Protein AF-A0A397SLZ4-F1 (afdb_monomer_lite)

Secondary structure (DSSP, 8-state):
-PPPP--TTS--EEEEEETTEEE---SHHHHHHHHHHHHHTT----EEEEE----BGGG--HHHHHHHTT----SS--GGGSPP-PPP-----SHHHHHHHHHHHHHHHHHHHHS-GGG--HHHHHHHHHHHHHHHHHHTTTTEEEEEEEEEEETTEEEEEEEEEEETTT--EEEEEEE-SS-HHHHHHHHHHHHHHHHH-----TT----S----EEEEEEE-SSSEEEEEEE---

Sequence (237 aa):
MYQPPALENDGVVLNFMNDGGRYSPRNNVSFREMLQSLVTKTNLKFTVFIETPSKPFSEWTFPKVCELYELSDDPNPDIDVYPVFSCGSASLNDEKSKAVVKHLMAELELRKKTTPLVLAYEATKSIYSYCYLASGVSLYENNFKIIPEKLVKGHNGQGNLDLAIECRSTGRIAGLVEVKKEDFKQGVAQATVQMESSLTCRKRKANEIDDECDMDKVWGIVTDAEKWYFMECTFDE

Structure (mmCIF, N/CA/C/O backbone):
data_AF-A0A397SLZ4-F1
#
_entry.id   AF-A0A397SLZ4-F1
#
loop_
_atom_site.group_PDB
_atom_site.id
_atom_site.type_symbol
_atom_site.label_atom_id
_atom_site.label_alt_id
_atom_site.label_comp_id
_atom_site.label_asym_id
_atom_site.label_entity_id
_atom_site.label_seq_id
_atom_site.pdbx_PDB_ins_code
_atom_site.Cartn_x
_atom_site.Cartn_y
_atom_site.Cartn_z
_atom_site.occupancy
_atom_site.B_iso_or_equiv
_atom_site.auth_seq_id
_atom_site.auth_comp_id
_atom_site.auth_asym_id
_atom_site.auth_atom_id
_atom_site.pdbx_PDB_model_num
ATOM 1 N N . MET A 1 1 ? -7.541 8.879 -24.442 1.00 47.91 1 MET A N 1
ATOM 2 C CA . MET A 1 1 ? -6.89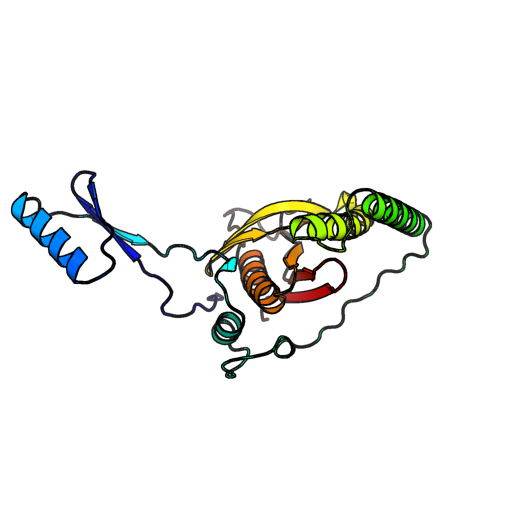1 7.699 -23.829 1.00 47.91 1 MET A CA 1
ATOM 3 C C . MET A 1 1 ? -5.745 8.235 -23.004 1.00 47.91 1 MET A C 1
ATOM 5 O O . MET A 1 1 ? -4.875 8.855 -23.595 1.00 47.91 1 MET A O 1
ATOM 9 N N . TYR A 1 2 ? -5.783 8.059 -21.687 1.00 47.38 2 TYR A N 1
ATOM 10 C CA . TYR A 1 2 ? -4.658 8.390 -20.813 1.00 47.38 2 TYR A CA 1
ATOM 11 C C . TYR A 1 2 ? -3.469 7.479 -21.158 1.00 47.38 2 TYR A C 1
ATOM 13 O O . TYR A 1 2 ? -3.646 6.260 -21.251 1.00 47.38 2 TYR A O 1
ATOM 21 N N . GLN A 1 3 ? -2.299 8.063 -21.417 1.00 51.47 3 GLN A N 1
ATOM 22 C CA . GLN A 1 3 ? -1.033 7.336 -21.496 1.00 51.47 3 GLN A CA 1
ATOM 23 C C . GLN A 1 3 ? -0.319 7.540 -20.157 1.00 51.47 3 GLN A C 1
ATOM 25 O O . GLN A 1 3 ? -0.023 8.688 -19.835 1.00 51.47 3 GLN A O 1
ATOM 30 N N . PRO A 1 4 ? -0.085 6.475 -19.368 1.00 56.88 4 PRO A N 1
ATOM 31 C CA . PRO A 1 4 ? 0.632 6.610 -18.109 1.00 56.88 4 PRO A CA 1
ATOM 32 C C . PRO A 1 4 ? 2.063 7.091 -18.380 1.00 56.88 4 PRO A C 1
ATOM 34 O O . PRO A 1 4 ? 2.671 6.634 -19.357 1.00 56.88 4 PRO A O 1
ATOM 37 N N . PRO A 1 5 ? 2.604 7.995 -17.547 1.00 58.03 5 PRO A N 1
ATOM 38 C CA . PRO A 1 5 ? 3.992 8.400 -17.661 1.00 58.03 5 PRO A CA 1
ATOM 39 C C . PRO A 1 5 ? 4.902 7.187 -17.457 1.00 58.03 5 PRO A C 1
ATOM 41 O O . PRO A 1 5 ? 4.589 6.267 -16.693 1.00 58.03 5 PRO A O 1
ATOM 44 N N . ALA A 1 6 ? 6.030 7.196 -18.159 1.00 59.28 6 ALA A N 1
ATOM 45 C CA . ALA A 1 6 ? 7.076 6.192 -18.065 1.00 59.28 6 ALA A CA 1
ATOM 46 C C . ALA A 1 6 ? 8.426 6.904 -18.159 1.00 59.28 6 ALA A C 1
ATOM 48 O O . ALA A 1 6 ? 8.635 7.708 -19.067 1.00 59.28 6 ALA A O 1
ATOM 49 N N . LEU A 1 7 ? 9.358 6.593 -17.256 1.00 56.75 7 LEU A N 1
ATOM 50 C CA . LEU A 1 7 ? 10.737 7.041 -17.422 1.00 56.75 7 LEU A CA 1
ATOM 51 C C . LEU A 1 7 ? 11.322 6.303 -18.630 1.00 56.75 7 LEU A C 1
ATOM 53 O O . LEU A 1 7 ? 11.541 5.086 -18.583 1.00 56.75 7 LEU A O 1
ATOM 57 N N . GLU A 1 8 ? 11.565 7.033 -19.721 1.00 49.56 8 GLU A N 1
ATOM 58 C CA . GLU A 1 8 ? 12.371 6.544 -20.835 1.00 49.56 8 GLU A CA 1
ATOM 59 C C . GLU A 1 8 ? 13.753 6.183 -20.277 1.00 49.56 8 GLU A C 1
ATOM 61 O O . GLU A 1 8 ? 14.549 7.075 -20.005 1.00 49.56 8 GLU A O 1
ATOM 66 N N . ASN A 1 9 ? 13.994 4.884 -20.032 1.00 47.59 9 ASN A N 1
ATOM 67 C CA . ASN A 1 9 ? 15.287 4.165 -20.041 1.00 47.59 9 ASN A CA 1
ATOM 68 C C . ASN A 1 9 ? 15.401 2.966 -19.069 1.00 47.59 9 ASN A C 1
ATOM 70 O O . ASN A 1 9 ? 16.415 2.271 -19.112 1.00 47.59 9 ASN A O 1
ATOM 74 N N . ASP A 1 10 ? 14.386 2.606 -18.274 1.00 51.62 10 ASP A N 1
ATOM 75 C CA . ASP A 1 10 ? 14.480 1.468 -17.326 1.00 51.62 10 ASP A CA 1
ATOM 76 C C . ASP A 1 10 ? 14.036 0.094 -17.918 1.00 51.62 10 ASP A C 1
ATOM 78 O O . ASP A 1 10 ? 13.388 -0.709 -17.252 1.00 51.62 10 ASP A O 1
ATOM 82 N N . GLY A 1 11 ? 14.454 -0.254 -19.146 1.00 58.81 11 GLY A N 1
ATOM 83 C CA . GLY A 1 11 ? 14.612 -1.678 -19.501 1.00 58.81 11 GLY A CA 1
ATOM 84 C C . GLY A 1 11 ? 13.737 -2.254 -20.611 1.00 58.81 11 GLY A C 1
ATOM 85 O O . GLY A 1 11 ? 12.997 -3.207 -20.388 1.00 58.81 11 GLY A O 1
ATOM 86 N N . VAL A 1 12 ? 13.937 -1.816 -21.856 1.00 65.62 12 VAL A N 1
ATOM 87 C CA . VAL A 1 12 ? 13.720 -2.745 -22.975 1.00 65.62 12 VAL A CA 1
ATOM 88 C C . VAL A 1 12 ? 14.897 -3.711 -23.011 1.00 65.62 12 VAL A C 1
ATOM 90 O O . VAL A 1 12 ? 16.037 -3.349 -23.298 1.00 65.62 12 VAL A O 1
ATOM 93 N N . VAL A 1 13 ? 14.612 -4.963 -22.698 1.00 75.94 13 VAL A N 1
ATOM 94 C CA . VAL A 1 13 ? 15.566 -6.053 -22.680 1.00 75.94 13 VAL A CA 1
ATOM 95 C C . VAL A 1 13 ? 15.335 -6.937 -23.892 1.00 75.94 13 VAL A C 1
ATOM 97 O O . VAL A 1 13 ? 14.258 -7.493 -24.095 1.00 75.94 13 VAL A O 1
ATOM 100 N N . LEU A 1 14 ? 16.386 -7.103 -24.689 1.00 85.06 14 LEU A N 1
ATOM 101 C CA . LEU A 1 14 ? 16.380 -8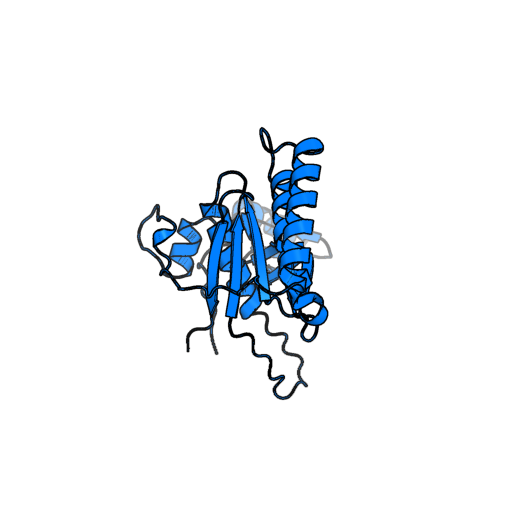.035 -25.805 1.00 85.06 14 LEU A CA 1
ATOM 102 C C . LEU A 1 14 ? 16.882 -9.395 -25.321 1.00 85.06 14 LEU A C 1
ATOM 104 O O . LEU A 1 14 ? 18.034 -9.539 -24.901 1.00 85.06 14 LEU A O 1
ATOM 108 N N . ASN A 1 15 ? 16.014 -10.397 -25.381 1.00 88.75 15 ASN A N 1
ATOM 109 C CA . ASN A 1 15 ? 16.399 -11.796 -25.239 1.00 88.75 15 ASN A CA 1
ATOM 110 C C . ASN A 1 15 ? 16.304 -12.481 -26.601 1.00 88.75 15 ASN A C 1
ATOM 112 O O . ASN A 1 15 ? 15.516 -12.095 -27.458 1.00 88.75 15 ASN A O 1
ATOM 116 N N . PHE A 1 16 ? 17.115 -13.507 -26.815 1.00 92.06 16 PHE A N 1
ATOM 117 C CA . PHE A 1 16 ? 17.226 -14.180 -28.102 1.00 92.06 16 PHE A CA 1
ATOM 118 C C . PHE A 1 16 ? 17.045 -15.682 -27.914 1.00 92.06 16 PHE A C 1
ATOM 120 O O . PHE A 1 16 ? 17.447 -16.243 -26.893 1.00 92.06 16 PHE A O 1
ATOM 127 N N . MET A 1 17 ? 16.454 -16.349 -28.899 1.00 91.31 17 MET A N 1
ATOM 128 C CA . MET A 1 17 ? 16.320 -17.803 -28.906 1.00 91.31 17 MET A CA 1
ATOM 129 C C . MET A 1 17 ? 16.735 -18.383 -30.247 1.00 91.31 17 MET A C 1
ATOM 131 O O . MET A 1 17 ? 16.361 -17.870 -31.300 1.00 91.31 17 MET A O 1
ATOM 135 N N . ASN A 1 18 ? 17.481 -19.479 -30.193 1.00 90.69 18 ASN A N 1
ATOM 136 C CA . ASN A 1 18 ? 17.927 -20.238 -31.352 1.00 90.69 18 ASN A CA 1
ATOM 137 C C . ASN A 1 18 ? 17.874 -21.733 -31.000 1.00 90.69 18 ASN A C 1
ATOM 139 O O . ASN A 1 18 ? 18.479 -22.142 -30.013 1.00 90.69 18 ASN A O 1
ATOM 143 N N . ASP A 1 19 ? 17.089 -22.518 -31.746 1.00 85.44 19 ASP A N 1
ATOM 144 C CA . ASP A 1 19 ? 16.873 -23.966 -31.551 1.00 85.44 19 ASP A CA 1
ATOM 145 C C . ASP A 1 19 ? 16.605 -24.399 -30.093 1.00 85.44 19 ASP A C 1
ATOM 147 O O . ASP A 1 19 ? 17.120 -25.403 -29.605 1.00 85.44 19 ASP A O 1
ATOM 151 N N . GLY A 1 20 ? 15.808 -23.615 -29.361 1.00 81.50 20 GLY A N 1
ATOM 152 C CA . GLY A 1 20 ? 15.478 -23.874 -27.953 1.00 81.50 20 GLY A CA 1
ATOM 153 C C . GLY A 1 20 ? 16.524 -23.391 -26.938 1.00 81.50 20 GLY A C 1
ATOM 154 O O . GLY A 1 20 ? 16.228 -23.340 -25.746 1.00 81.50 20 GLY A O 1
ATOM 155 N N . GLY A 1 21 ? 17.709 -22.961 -27.382 1.00 86.12 21 GLY A N 1
ATOM 156 C CA . GLY A 1 21 ? 18.686 -22.257 -26.551 1.00 86.12 21 GLY A CA 1
ATOM 157 C C . GLY A 1 21 ? 18.298 -20.791 -26.354 1.00 86.12 21 GLY A C 1
ATOM 158 O O . GLY A 1 21 ? 18.007 -20.097 -27.329 1.00 86.12 21 GLY A O 1
ATOM 159 N N . ARG A 1 22 ? 18.295 -20.312 -25.103 1.00 90.94 22 ARG A N 1
ATOM 160 C CA . ARG A 1 22 ? 18.034 -18.905 -24.750 1.00 90.94 22 ARG A CA 1
ATOM 161 C C . ARG A 1 22 ? 19.330 -18.141 -24.497 1.00 90.94 22 ARG A C 1
ATOM 163 O O . ARG A 1 22 ? 20.242 -18.657 -23.857 1.00 90.94 22 ARG A O 1
ATOM 170 N N . TYR A 1 23 ? 19.360 -16.893 -24.946 1.00 90.88 23 TYR A N 1
ATOM 171 C CA . TYR A 1 23 ? 20.478 -15.970 -24.804 1.00 90.88 23 TYR A CA 1
ATOM 172 C C . TYR A 1 23 ? 19.978 -14.616 -24.294 1.00 90.88 23 TYR A C 1
ATOM 174 O O . TYR A 1 23 ? 18.968 -14.097 -24.768 1.00 90.88 23 TYR A O 1
ATOM 182 N N . SER A 1 24 ? 20.711 -14.025 -23.353 1.00 89.88 24 SER A N 1
ATOM 183 C CA . SER A 1 24 ? 20.346 -12.759 -22.706 1.00 89.88 24 SER A CA 1
ATOM 184 C C . SER A 1 24 ? 21.544 -11.807 -22.649 1.00 89.88 24 SER A C 1
ATOM 186 O O . SER A 1 24 ? 22.004 -11.470 -21.558 1.00 89.88 24 SER A O 1
ATOM 188 N N . PRO A 1 25 ? 22.107 -11.398 -23.801 1.00 89.88 25 PRO A N 1
ATOM 189 C CA . PRO A 1 25 ? 23.232 -10.478 -23.816 1.00 89.88 25 PRO A CA 1
ATOM 190 C C . PRO A 1 25 ? 22.805 -9.131 -23.228 1.00 89.88 25 PRO A C 1
ATOM 192 O O . PRO A 1 25 ? 21.707 -8.634 -23.488 1.00 89.88 25 PRO A O 1
ATOM 195 N N . ARG A 1 26 ? 23.670 -8.553 -22.395 1.00 86.19 26 ARG A N 1
ATOM 196 C CA . ARG A 1 26 ? 23.420 -7.274 -21.702 1.00 86.19 26 ARG A CA 1
ATOM 197 C C . ARG A 1 26 ? 24.396 -6.177 -22.113 1.00 86.19 26 ARG A C 1
ATOM 199 O O . ARG A 1 26 ? 24.315 -5.059 -21.626 1.00 86.19 26 ARG A O 1
ATOM 206 N N . ASN A 1 27 ? 25.330 -6.495 -23.004 1.00 84.12 27 ASN A N 1
ATOM 207 C CA . ASN A 1 27 ? 26.303 -5.557 -23.548 1.00 84.12 27 ASN A CA 1
ATOM 208 C C . ASN A 1 27 ? 26.773 -6.011 -24.940 1.00 84.12 27 ASN A C 1
ATOM 210 O 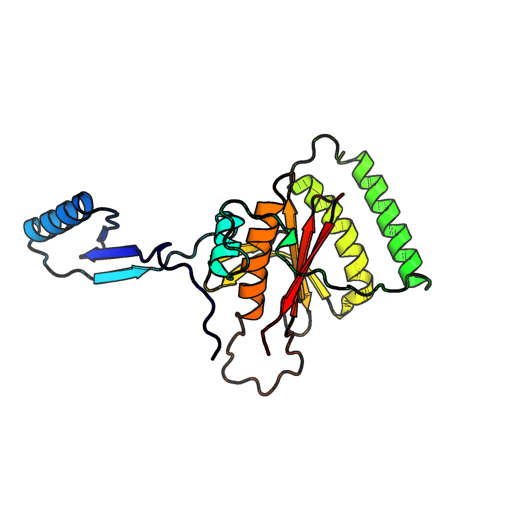O . ASN A 1 27 ? 26.528 -7.144 -25.362 1.00 84.12 27 ASN A O 1
ATOM 214 N N . ASN A 1 28 ? 27.502 -5.140 -25.639 1.00 89.50 28 ASN A N 1
ATOM 215 C CA . ASN A 1 28 ? 27.989 -5.411 -26.995 1.00 89.50 28 ASN A CA 1
ATOM 216 C C . ASN A 1 28 ? 28.924 -6.627 -27.089 1.00 89.50 28 ASN A C 1
ATOM 218 O O . ASN A 1 28 ? 28.952 -7.293 -28.123 1.00 89.50 28 ASN A O 1
ATOM 222 N N . VAL A 1 29 ? 29.690 -6.916 -26.033 1.00 93.81 29 VAL A N 1
ATOM 223 C CA . VAL A 1 29 ? 30.634 -8.044 -26.004 1.00 93.81 29 VAL A CA 1
ATOM 224 C C . VAL A 1 29 ? 29.866 -9.364 -26.004 1.00 93.81 29 VAL A C 1
ATOM 226 O O . VAL A 1 29 ? 29.997 -10.144 -26.942 1.00 93.81 29 VAL A O 1
ATOM 229 N N . SER A 1 30 ? 28.974 -9.552 -25.030 1.00 91.62 30 SER A N 1
ATOM 230 C CA . SER A 1 30 ? 28.111 -10.738 -24.928 1.00 91.62 30 SER A CA 1
ATOM 231 C C . SER A 1 30 ? 27.200 -10.915 -26.147 1.00 91.62 30 SER A C 1
ATOM 233 O O . SER A 1 30 ? 26.959 -12.038 -26.591 1.00 91.62 30 SER A O 1
ATOM 235 N N . PHE A 1 31 ? 26.725 -9.816 -26.745 1.00 92.94 31 PHE A N 1
ATOM 236 C CA . PHE A 1 31 ? 25.954 -9.879 -27.986 1.00 92.94 31 PHE A CA 1
ATOM 237 C C . PHE A 1 31 ? 26.799 -10.390 -29.159 1.00 92.94 31 PHE A C 1
ATOM 239 O O . PHE A 1 31 ? 26.360 -11.257 -29.914 1.00 92.94 31 PHE A O 1
ATOM 246 N N . ARG A 1 32 ? 28.041 -9.911 -29.296 1.00 94.50 32 ARG A N 1
ATOM 247 C CA . ARG A 1 32 ? 28.969 -10.380 -30.332 1.00 94.50 32 ARG A CA 1
ATOM 248 C C . ARG A 1 32 ? 29.328 -11.853 -30.149 1.00 94.50 32 ARG A C 1
ATOM 250 O O . ARG A 1 32 ? 29.346 -12.583 -31.135 1.00 94.50 32 ARG A O 1
ATOM 257 N N . GLU A 1 33 ? 29.582 -12.288 -28.919 1.00 94.38 33 GLU A N 1
ATOM 258 C CA . GLU A 1 33 ? 29.864 -13.692 -28.595 1.00 94.38 33 GLU A CA 1
ATOM 259 C C . GLU A 1 33 ? 28.692 -14.604 -28.976 1.00 94.38 33 GLU A C 1
ATOM 261 O O . GLU A 1 33 ? 28.890 -15.653 -29.595 1.00 94.38 33 GLU A O 1
ATOM 266 N N . MET A 1 34 ? 27.456 -14.171 -28.696 1.00 93.38 34 MET A N 1
ATOM 267 C CA . MET A 1 34 ? 26.252 -14.871 -29.143 1.00 93.38 34 MET A CA 1
ATOM 268 C C . MET A 1 34 ? 26.226 -14.999 -30.672 1.00 93.38 34 MET A C 1
ATOM 270 O O . MET A 1 34 ? 26.099 -16.109 -31.187 1.00 93.38 34 MET A O 1
ATOM 274 N N . LEU A 1 35 ? 26.394 -13.893 -31.406 1.00 92.94 35 LEU A N 1
ATOM 275 C CA . LEU A 1 35 ? 26.384 -13.905 -32.874 1.00 92.94 35 LEU A CA 1
ATOM 276 C C . LEU A 1 35 ? 27.483 -14.808 -33.456 1.00 92.94 35 LEU A C 1
ATOM 278 O O . LEU A 1 35 ? 27.225 -15.570 -34.386 1.00 92.94 35 LEU A O 1
ATOM 282 N N . GLN A 1 36 ? 28.692 -14.778 -32.890 1.00 93.19 36 GLN A N 1
ATOM 283 C CA . GLN A 1 36 ? 29.793 -15.654 -33.304 1.00 93.19 36 GLN A CA 1
ATOM 284 C C . GLN A 1 36 ? 29.465 -17.138 -33.072 1.00 93.19 36 GLN A C 1
ATOM 286 O O . GLN A 1 36 ? 29.770 -17.979 -33.924 1.00 93.19 36 GLN A O 1
ATOM 291 N N . SER A 1 37 ? 28.795 -17.466 -31.962 1.00 89.75 37 SER A N 1
ATOM 292 C CA . SER A 1 37 ? 28.326 -18.829 -31.682 1.00 89.75 37 SER A CA 1
ATOM 293 C C . SER A 1 37 ? 27.328 -19.318 -32.736 1.00 89.75 37 SER A C 1
ATOM 295 O O . SER A 1 37 ? 27.440 -20.449 -33.210 1.00 89.75 37 SER A O 1
ATOM 297 N N . LEU A 1 38 ? 26.393 -18.458 -33.151 1.00 90.38 38 LEU A N 1
ATOM 298 C CA . LEU A 1 38 ? 25.397 -18.768 -34.182 1.00 90.38 38 LEU A CA 1
ATOM 299 C C . LEU A 1 38 ? 26.043 -19.026 -35.552 1.00 90.38 38 LEU A C 1
ATOM 301 O O . LEU A 1 38 ? 25.726 -20.020 -36.210 1.00 90.38 38 LEU A O 1
ATOM 305 N N . VAL A 1 39 ? 27.013 -18.190 -35.942 1.00 90.69 39 VAL A N 1
ATOM 306 C CA . VAL A 1 39 ? 27.785 -18.362 -37.186 1.00 90.69 39 VAL A CA 1
ATOM 307 C C . VAL A 1 39 ? 28.550 -19.685 -37.181 1.00 90.69 39 VAL A C 1
ATOM 309 O O . VAL A 1 39 ? 28.487 -20.432 -38.155 1.00 90.69 39 VAL A O 1
ATOM 312 N N . THR A 1 40 ? 29.216 -20.015 -36.071 1.00 88.88 40 THR A N 1
ATOM 313 C CA . THR A 1 40 ? 29.997 -21.260 -35.935 1.00 88.88 40 THR A CA 1
ATOM 314 C C . THR A 1 40 ? 29.118 -22.505 -36.063 1.00 88.88 40 THR A C 1
ATOM 316 O O . THR A 1 40 ? 29.540 -23.514 -36.619 1.00 88.88 40 THR A O 1
ATOM 319 N N . LYS A 1 41 ? 27.870 -22.433 -35.588 1.00 84.81 41 LYS A N 1
ATOM 320 C CA . LYS A 1 41 ? 26.887 -23.521 -35.687 1.00 84.81 41 LYS A CA 1
ATOM 321 C C . LYS A 1 41 ? 26.170 -23.572 -37.039 1.00 84.81 41 LYS A C 1
ATOM 323 O O . LYS A 1 41 ? 25.314 -24.430 -37.231 1.00 84.81 41 LYS A O 1
ATOM 328 N N . THR A 1 42 ? 26.472 -22.657 -37.967 1.00 85.31 42 THR A N 1
ATOM 329 C CA . THR A 1 42 ? 25.741 -22.446 -39.234 1.00 85.31 42 THR A CA 1
ATOM 330 C C . THR A 1 42 ? 24.238 -22.201 -39.058 1.00 85.31 42 THR A C 1
ATOM 332 O O . THR A 1 42 ? 23.460 -22.339 -40.001 1.00 85.31 42 THR A O 1
ATOM 335 N N . ASN A 1 43 ? 23.817 -21.794 -37.857 1.00 79.81 43 ASN A N 1
ATOM 336 C CA . ASN A 1 43 ? 22.421 -21.542 -37.547 1.00 79.81 43 ASN A CA 1
ATOM 337 C C . ASN A 1 43 ? 22.165 -20.037 -37.458 1.00 79.81 43 ASN A C 1
ATOM 339 O O . ASN A 1 43 ? 22.419 -19.393 -36.444 1.00 79.81 43 ASN A O 1
ATOM 343 N N . LEU A 1 44 ? 21.666 -19.480 -38.558 1.00 86.38 44 LEU A N 1
ATOM 344 C CA . LEU A 1 44 ? 21.565 -18.035 -38.768 1.00 86.38 44 LEU A CA 1
ATOM 345 C C . LEU A 1 44 ? 20.171 -17.463 -38.473 1.00 86.38 44 LEU A C 1
ATOM 347 O O . LEU A 1 44 ? 19.928 -16.288 -38.738 1.00 86.38 44 LEU A O 1
ATOM 351 N N . LYS A 1 45 ? 19.240 -18.272 -37.953 1.00 89.62 45 LYS A N 1
ATOM 352 C CA . LYS A 1 45 ? 17.877 -17.828 -37.632 1.00 89.62 45 LYS A CA 1
ATOM 353 C C . LYS A 1 45 ? 17.674 -17.788 -36.129 1.00 89.62 45 LYS A C 1
ATOM 355 O O . LYS A 1 45 ? 17.718 -18.819 -35.477 1.00 89.62 45 LYS A O 1
ATOM 360 N N . PHE A 1 46 ? 17.380 -16.623 -35.574 1.00 91.50 46 PHE A N 1
ATOM 361 C CA . PHE A 1 46 ? 17.030 -16.487 -34.163 1.00 91.50 46 PHE A CA 1
ATOM 362 C C . PHE A 1 46 ? 15.757 -15.659 -34.004 1.00 91.50 46 PHE A C 1
ATOM 364 O O . PHE A 1 46 ? 15.421 -14.833 -34.851 1.00 91.50 46 PHE A O 1
ATOM 371 N N . THR A 1 47 ? 15.047 -15.889 -32.908 1.00 91.69 47 THR A N 1
ATOM 372 C CA . THR A 1 47 ? 13.896 -15.088 -32.487 1.00 91.69 47 THR A CA 1
ATOM 373 C C . THR A 1 47 ? 14.361 -14.063 -31.467 1.00 91.69 47 THR A C 1
ATOM 375 O O . THR A 1 47 ? 15.102 -14.418 -30.552 1.00 91.69 47 THR A O 1
ATOM 378 N N . VAL A 1 48 ? 13.917 -12.815 -31.610 1.00 91.31 48 VAL A N 1
ATOM 379 C CA . VAL A 1 48 ? 14.142 -11.755 -30.621 1.00 91.31 48 VAL A CA 1
ATOM 380 C C . VAL A 1 48 ? 12.871 -11.579 -29.802 1.00 91.31 48 VAL A C 1
ATOM 382 O O . VAL A 1 48 ? 11.792 -11.394 -30.359 1.00 91.31 48 VAL A O 1
ATOM 385 N N . PHE A 1 49 ? 13.011 -11.628 -28.486 1.00 85.00 49 PHE A N 1
ATOM 386 C CA . PHE A 1 49 ? 11.996 -11.253 -27.518 1.00 85.00 49 PHE A CA 1
ATOM 387 C C . PHE A 1 49 ? 12.334 -9.862 -27.009 1.00 85.00 49 PHE A C 1
ATOM 389 O O . PHE A 1 49 ? 13.417 -9.638 -26.467 1.00 85.00 49 PHE A O 1
ATOM 396 N N . ILE A 1 50 ? 11.404 -8.940 -27.214 1.00 78.81 50 ILE A N 1
ATOM 397 C CA . ILE A 1 50 ? 11.454 -7.610 -26.627 1.00 78.81 50 ILE A CA 1
ATOM 398 C C . ILE A 1 50 ? 10.682 -7.721 -25.321 1.00 78.81 50 ILE A C 1
ATOM 400 O O . ILE A 1 50 ? 9.455 -7.791 -25.318 1.00 78.81 50 ILE A O 1
ATOM 404 N N . GLU A 1 51 ? 11.413 -7.837 -24.224 1.00 67.50 51 GLU A N 1
ATOM 405 C CA . GLU A 1 51 ? 10.838 -7.844 -22.891 1.00 67.50 51 GLU A CA 1
ATOM 406 C C . GLU A 1 51 ? 10.990 -6.457 -22.292 1.00 67.50 51 GLU A C 1
ATOM 408 O O . GLU A 1 51 ? 12.044 -5.841 -22.384 1.00 67.50 51 GLU A O 1
ATOM 413 N N . THR A 1 52 ? 9.946 -5.978 -21.640 1.00 64.94 52 THR A N 1
ATOM 414 C CA . THR A 1 52 ? 10.037 -4.897 -20.664 1.00 64.94 52 THR A CA 1
ATOM 415 C C . THR A 1 52 ? 9.908 -5.565 -19.304 1.00 64.94 52 THR A C 1
ATOM 417 O O . THR A 1 52 ? 8.773 -5.809 -18.874 1.00 64.94 52 THR A O 1
ATOM 420 N N . PRO A 1 53 ? 11.015 -6.006 -18.667 1.00 60.41 53 PRO A N 1
ATOM 421 C CA . PRO A 1 53 ? 10.939 -6.630 -17.360 1.00 60.41 53 PRO A CA 1
ATOM 422 C C . PRO A 1 53 ? 10.241 -5.648 -16.433 1.00 60.41 53 PRO A C 1
ATOM 424 O O . PRO A 1 53 ? 10.698 -4.526 -16.239 1.00 60.41 53 PRO A O 1
ATOM 427 N N . SER A 1 54 ? 9.095 -6.062 -15.906 1.00 67.50 54 SER A N 1
ATOM 428 C CA . SER A 1 54 ? 8.347 -5.243 -14.969 1.00 67.50 54 SER A CA 1
ATOM 429 C C . SER A 1 54 ? 9.207 -5.037 -13.728 1.00 67.50 54 SER A C 1
ATOM 431 O O . SER A 1 54 ? 9.427 -5.985 -12.968 1.00 67.50 54 SER A O 1
ATOM 433 N N . LYS A 1 55 ? 9.677 -3.805 -13.539 1.00 81.69 55 LYS A N 1
ATOM 434 C CA . LYS A 1 55 ? 10.445 -3.365 -12.375 1.00 81.69 55 LYS A CA 1
ATOM 435 C C . LYS A 1 55 ? 9.671 -3.680 -11.085 1.00 81.69 55 LYS A C 1
ATOM 437 O O . LYS A 1 55 ? 8.457 -3.453 -11.051 1.00 81.69 55 LYS A O 1
ATOM 442 N N . PRO A 1 56 ? 10.292 -4.247 -10.039 1.00 89.44 56 PRO A N 1
ATOM 443 C CA . PRO A 1 56 ? 9.606 -4.409 -8.768 1.00 89.44 56 PRO A CA 1
ATOM 444 C C . PRO A 1 56 ? 9.309 -3.033 -8.167 1.00 89.44 56 PRO A C 1
ATOM 446 O O . PRO A 1 56 ? 10.148 -2.134 -8.225 1.00 89.44 56 PRO A O 1
ATOM 449 N N . PHE A 1 57 ? 8.130 -2.854 -7.569 1.00 91.25 57 PHE A N 1
ATOM 450 C CA . PHE A 1 57 ? 7.758 -1.539 -7.032 1.00 91.25 57 PHE A CA 1
ATOM 451 C C . PHE A 1 57 ? 8.754 -1.012 -5.982 1.00 91.25 57 PHE A C 1
ATOM 453 O O . PHE A 1 57 ? 9.004 0.187 -5.921 1.00 91.25 57 PHE A O 1
ATOM 460 N N . SER A 1 58 ? 9.398 -1.903 -5.225 1.00 90.25 58 SER A N 1
ATOM 461 C CA . SER A 1 58 ? 10.410 -1.572 -4.213 1.00 90.25 58 SER A CA 1
ATOM 462 C C . SER A 1 58 ? 11.706 -0.954 -4.764 1.00 90.25 58 SER A C 1
ATOM 464 O O . SER A 1 58 ? 12.504 -0.435 -3.985 1.00 90.25 58 SER A O 1
ATOM 466 N N . GLU A 1 59 ? 11.952 -1.034 -6.078 1.00 91.12 59 GLU A N 1
ATOM 467 C CA . GLU A 1 59 ? 13.101 -0.395 -6.744 1.00 91.12 59 GLU A CA 1
ATOM 468 C C . GLU A 1 59 ? 12.834 1.067 -7.139 1.00 91.12 59 GLU A C 1
ATOM 470 O O . GLU A 1 59 ? 13.730 1.750 -7.648 1.00 91.12 59 GLU A O 1
ATOM 475 N N . TRP A 1 60 ? 11.611 1.566 -6.949 1.00 92.25 60 TRP A N 1
ATOM 476 C CA . TRP A 1 60 ? 11.330 2.985 -7.124 1.00 92.25 60 TRP A CA 1
ATOM 477 C C . TRP A 1 60 ? 11.916 3.787 -5.969 1.00 92.25 60 TRP A C 1
ATOM 479 O O . TRP A 1 60 ? 11.635 3.544 -4.798 1.00 92.25 60 TRP A O 1
ATOM 489 N N . THR A 1 61 ? 12.743 4.768 -6.319 1.00 93.62 61 THR A N 1
ATOM 490 C CA . THR A 1 61 ? 13.225 5.773 -5.378 1.00 93.62 61 THR A CA 1
ATOM 491 C C . THR A 1 61 ? 12.331 6.998 -5.456 1.00 93.62 61 THR A C 1
ATOM 493 O O . THR A 1 61 ? 11.732 7.281 -6.495 1.00 93.62 61 THR A O 1
ATOM 496 N N . PHE A 1 62 ? 12.272 7.754 -4.365 1.00 94.88 62 PHE A N 1
ATOM 497 C CA . PHE A 1 62 ? 11.452 8.956 -4.307 1.00 94.88 62 PHE A CA 1
ATOM 498 C C . PHE A 1 62 ? 11.789 9.996 -5.396 1.00 94.88 62 PHE A C 1
ATOM 500 O O . PHE A 1 62 ? 10.865 10.392 -6.102 1.00 94.88 62 PHE A O 1
ATOM 507 N N . PRO A 1 63 ? 13.070 10.340 -5.662 1.00 94.69 63 PRO A N 1
ATOM 508 C CA . PRO A 1 63 ? 13.408 11.249 -6.760 1.00 94.69 63 PRO A CA 1
ATOM 509 C C . PRO A 1 63 ? 12.940 10.748 -8.134 1.00 94.69 63 PRO A C 1
ATOM 511 O O . PRO A 1 63 ? 12.405 11.525 -8.912 1.00 94.69 63 PRO A O 1
ATOM 514 N N . LYS A 1 64 ? 13.064 9.440 -8.418 1.00 92.19 64 LYS A N 1
ATOM 515 C CA . LYS A 1 64 ? 12.590 8.857 -9.687 1.00 92.19 64 LYS A CA 1
ATOM 516 C C . LYS A 1 64 ? 11.071 8.945 -9.834 1.00 92.19 64 LYS A C 1
ATOM 518 O O . LYS A 1 64 ? 10.579 9.092 -10.942 1.00 92.19 64 LYS A O 1
ATOM 523 N N . VAL A 1 65 ? 10.323 8.818 -8.738 1.00 93.69 65 VAL A N 1
ATOM 524 C CA . VAL A 1 65 ? 8.862 8.994 -8.756 1.00 93.69 65 VAL A CA 1
ATOM 525 C C . VAL A 1 65 ? 8.498 10.458 -8.988 1.00 93.69 65 VAL A C 1
ATOM 527 O O . VAL A 1 65 ? 7.589 10.730 -9.764 1.00 93.69 65 VAL A O 1
ATOM 530 N N . CYS A 1 66 ? 9.220 11.398 -8.374 1.00 94.50 66 CYS A N 1
ATOM 531 C CA . CYS A 1 66 ? 9.025 12.821 -8.638 1.00 94.50 66 CYS A CA 1
ATOM 532 C C . CYS A 1 66 ? 9.327 13.190 -10.093 1.00 94.50 66 CYS A C 1
ATOM 534 O O . CYS A 1 66 ? 8.547 13.922 -10.683 1.00 94.50 66 CYS A O 1
ATOM 536 N N . GLU A 1 67 ? 10.394 12.644 -10.677 1.00 92.31 67 GLU A N 1
ATOM 537 C CA . GLU A 1 67 ? 10.713 12.803 -12.100 1.00 92.31 67 GLU A CA 1
ATOM 538 C C . GLU A 1 67 ? 9.618 12.192 -12.989 1.00 92.31 67 GLU A C 1
ATOM 540 O O . GLU A 1 67 ? 9.133 12.841 -13.908 1.00 92.31 67 GLU A O 1
ATOM 545 N N . LEU A 1 68 ? 9.179 10.963 -12.679 1.00 89.88 68 LEU A N 1
ATOM 546 C CA . LEU A 1 68 ? 8.156 10.243 -13.443 1.00 89.88 68 LEU A CA 1
ATOM 547 C C . LEU A 1 68 ? 6.833 11.012 -13.531 1.00 89.88 68 LEU A C 1
ATOM 549 O O . LEU A 1 68 ? 6.205 11.021 -14.584 1.00 89.88 68 LEU A O 1
ATOM 553 N N . TYR A 1 69 ? 6.390 11.599 -12.420 1.00 90.56 69 TYR A N 1
ATOM 554 C CA . TYR A 1 69 ? 5.105 12.295 -12.324 1.00 90.56 69 TYR A CA 1
ATOM 555 C C . TYR A 1 69 ? 5.246 13.821 -12.346 1.00 90.56 69 TYR A C 1
ATOM 557 O O . TYR A 1 69 ? 4.308 14.513 -11.962 1.00 90.56 69 TYR A O 1
ATOM 565 N N . GLU A 1 70 ? 6.410 14.339 -12.753 1.00 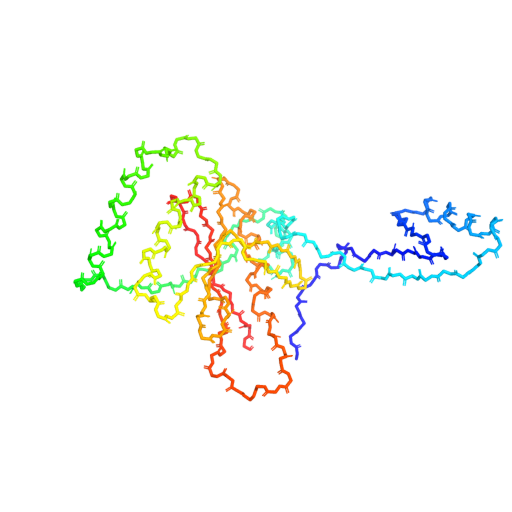92.69 70 GLU A N 1
ATOM 566 C CA . GLU A 1 70 ? 6.684 15.780 -12.866 1.00 92.69 70 GLU A CA 1
ATOM 567 C C . GLU A 1 70 ? 6.363 16.567 -11.573 1.00 92.69 70 GLU A C 1
ATOM 569 O O . GLU A 1 70 ? 5.890 17.701 -11.600 1.00 92.69 70 GLU A O 1
ATOM 574 N N . LEU A 1 71 ? 6.614 15.957 -10.407 1.00 92.19 71 LEU A N 1
ATOM 575 C CA . LEU A 1 71 ? 6.295 16.534 -9.093 1.00 92.19 71 LEU A CA 1
ATOM 576 C C . LEU A 1 71 ? 7.353 17.534 -8.611 1.00 92.19 71 LEU A C 1
ATOM 578 O O . LEU A 1 71 ? 7.062 18.384 -7.771 1.00 92.19 71 LEU A O 1
ATOM 582 N N . SER A 1 72 ? 8.603 17.390 -9.060 1.00 92.94 72 SER A N 1
ATOM 583 C CA . SER A 1 72 ? 9.716 18.246 -8.641 1.00 92.94 72 SER A CA 1
ATOM 584 C C . SER A 1 72 ? 10.932 18.090 -9.553 1.00 92.94 72 SER A C 1
ATOM 586 O O . SER A 1 72 ? 11.268 16.972 -9.936 1.00 92.94 72 SER A O 1
ATOM 588 N N . ASP A 1 73 ? 11.634 19.200 -9.800 1.00 89.44 73 ASP A N 1
ATOM 589 C CA . ASP A 1 73 ? 12.954 19.234 -10.450 1.00 89.44 73 ASP A CA 1
ATOM 590 C C . ASP A 1 73 ? 14.124 19.133 -9.441 1.00 89.44 73 ASP A C 1
ATOM 592 O O . ASP A 1 73 ? 15.295 19.169 -9.829 1.00 89.44 73 ASP A O 1
ATOM 596 N N . ASP A 1 74 ? 13.842 19.056 -8.132 1.00 91.88 74 ASP A N 1
ATOM 597 C CA . ASP A 1 74 ? 14.877 18.913 -7.101 1.00 91.88 74 ASP A CA 1
ATOM 598 C C . ASP A 1 74 ? 15.503 17.503 -7.175 1.00 91.88 74 ASP A C 1
ATOM 600 O O . ASP A 1 74 ? 14.772 16.510 -7.150 1.00 91.88 74 ASP A O 1
ATOM 604 N N . PRO A 1 75 ? 16.844 17.358 -7.229 1.00 89.00 75 PRO A N 1
ATOM 605 C CA . PRO A 1 75 ? 17.497 16.046 -7.214 1.00 89.00 75 PRO A CA 1
ATOM 606 C C . PRO A 1 75 ? 17.294 15.252 -5.909 1.00 89.00 75 PRO A C 1
ATOM 608 O O . PRO A 1 75 ? 17.558 14.047 -5.878 1.00 89.00 75 PRO A O 1
ATOM 611 N N . ASN A 1 76 ? 16.866 15.896 -4.821 1.00 92.56 76 ASN A N 1
ATOM 612 C CA . ASN A 1 76 ? 16.588 15.277 -3.529 1.00 92.56 76 ASN A CA 1
ATOM 613 C C . ASN A 1 76 ? 15.298 15.848 -2.897 1.00 92.56 76 ASN A C 1
ATOM 615 O O . ASN A 1 76 ? 15.362 16.493 -1.845 1.00 92.56 76 ASN A O 1
ATOM 619 N N . PRO A 1 77 ? 14.124 15.581 -3.498 1.00 94.81 77 PRO A N 1
ATOM 620 C CA . PRO A 1 77 ? 12.863 16.141 -3.041 1.00 94.81 77 PRO A CA 1
ATOM 621 C C . PRO A 1 77 ? 12.440 15.553 -1.685 1.00 94.81 77 PRO A C 1
ATOM 623 O O . PRO A 1 77 ? 12.873 14.466 -1.261 1.00 94.81 77 PRO A O 1
ATOM 626 N N . ASP A 1 78 ? 11.562 16.268 -0.986 1.00 94.69 78 ASP A N 1
ATOM 627 C CA . ASP A 1 78 ? 10.860 15.763 0.193 1.00 94.69 78 ASP A CA 1
ATOM 628 C C . ASP A 1 78 ? 9.393 15.451 -0.121 1.00 94.69 78 ASP A C 1
ATOM 630 O O . ASP A 1 78 ? 8.879 15.762 -1.189 1.00 94.69 78 ASP A O 1
ATOM 634 N N . ILE A 1 79 ? 8.717 14.763 0.793 1.00 93.31 79 ILE A N 1
ATOM 635 C CA . ILE A 1 79 ? 7.328 14.322 0.618 1.00 93.31 79 ILE A CA 1
ATOM 636 C C . ILE A 1 79 ? 6.325 15.485 0.583 1.00 93.31 79 ILE A C 1
ATOM 638 O O . ILE A 1 79 ? 5.153 15.267 0.291 1.00 93.31 79 ILE A O 1
ATOM 642 N N . ASP A 1 80 ? 6.765 16.707 0.878 1.00 93.12 80 ASP A N 1
ATOM 643 C CA . ASP A 1 80 ? 5.965 17.932 0.816 1.00 93.12 80 ASP A CA 1
ATOM 644 C C . ASP A 1 80 ? 5.693 18.419 -0.617 1.00 93.12 80 ASP A C 1
ATOM 646 O O . ASP A 1 80 ? 4.882 19.324 -0.804 1.00 93.12 80 ASP A O 1
ATOM 650 N N . VAL A 1 81 ? 6.296 17.779 -1.629 1.00 95.06 81 VAL A N 1
ATOM 651 C CA . VAL A 1 81 ? 5.934 17.966 -3.045 1.00 95.06 81 VAL A CA 1
ATOM 652 C C . VAL A 1 81 ? 4.488 17.561 -3.339 1.00 95.06 81 VAL A C 1
ATOM 654 O O . VAL A 1 81 ? 3.901 18.050 -4.302 1.00 95.06 81 VAL A O 1
ATOM 657 N N . TYR A 1 82 ? 3.891 16.680 -2.526 1.00 93.19 82 TYR A N 1
ATOM 658 C CA . TYR A 1 82 ? 2.479 16.337 -2.671 1.00 93.19 82 TYR A CA 1
ATOM 659 C C . TYR A 1 82 ? 1.587 17.411 -2.044 1.00 93.19 82 TYR A C 1
ATOM 661 O O . TYR A 1 82 ? 1.817 17.819 -0.900 1.00 93.19 82 TYR A O 1
ATOM 669 N N . PRO A 1 83 ? 0.506 17.822 -2.729 1.00 91.56 83 PRO A N 1
ATOM 670 C CA . PRO A 1 83 ? -0.461 18.732 -2.145 1.00 91.56 83 PRO A CA 1
ATOM 671 C C . PRO A 1 83 ? -1.150 18.085 -0.940 1.00 91.56 83 PRO A C 1
ATOM 673 O O . PRO A 1 83 ? -1.525 16.911 -0.949 1.00 91.56 83 PRO A O 1
ATOM 676 N N . VAL A 1 84 ? -1.357 18.880 0.108 1.00 91.94 84 VAL A N 1
ATOM 677 C CA . VAL A 1 84 ? -2.136 18.448 1.271 1.00 91.94 84 VAL A CA 1
ATOM 678 C C . VAL A 1 84 ? -3.608 18.368 0.879 1.00 91.94 84 VAL A C 1
ATOM 680 O O . VAL A 1 84 ? -4.175 19.335 0.371 1.00 91.94 84 VAL A O 1
ATOM 683 N N . PHE A 1 85 ? -4.247 17.243 1.186 1.00 90.31 85 PHE A N 1
ATOM 684 C CA . PHE A 1 85 ? -5.689 17.067 1.047 1.00 90.31 85 PHE A CA 1
ATOM 685 C C . PHE A 1 85 ? -6.360 16.948 2.420 1.00 90.31 85 PHE A C 1
ATOM 687 O O . PHE A 1 85 ? -5.733 16.619 3.430 1.00 90.31 85 PHE A O 1
ATOM 694 N N . SER A 1 86 ? -7.663 17.217 2.465 1.00 87.00 86 SER A N 1
ATOM 695 C CA . SER A 1 86 ? -8.470 16.991 3.662 1.00 87.00 86 SER A CA 1
ATOM 696 C C . SER A 1 86 ? -9.118 15.612 3.587 1.00 87.00 86 SER A C 1
ATOM 698 O O . SER A 1 86 ? -9.917 15.347 2.691 1.00 87.00 86 SER A O 1
ATOM 700 N N . CYS A 1 87 ? -8.802 14.739 4.544 1.00 80.81 87 CYS A N 1
ATOM 701 C CA . CYS A 1 87 ? -9.603 13.548 4.802 1.00 80.81 87 CYS A CA 1
ATOM 702 C C . CYS A 1 87 ? -10.682 13.875 5.844 1.00 80.81 87 CYS A C 1
ATOM 704 O O . CYS A 1 87 ? -10.423 14.538 6.850 1.00 80.81 87 CYS A O 1
ATOM 706 N N . GLY A 1 88 ? -11.913 13.425 5.599 1.00 84.44 88 GLY A N 1
ATOM 707 C CA . GLY A 1 88 ? -12.991 13.537 6.580 1.00 84.44 88 GLY A CA 1
ATOM 708 C C . GLY A 1 88 ? -12.746 12.652 7.807 1.00 84.44 88 GLY A C 1
ATOM 709 O O . GLY A 1 88 ? -11.909 11.751 7.790 1.00 84.44 88 GLY A O 1
ATOM 710 N N . SER A 1 89 ? -13.519 12.870 8.871 1.00 85.94 89 SER A N 1
ATOM 711 C CA . SER A 1 89 ? -13.522 12.008 10.055 1.00 85.94 89 SER A CA 1
ATOM 712 C C . SER A 1 89 ? -14.896 11.376 10.265 1.00 85.94 89 SER A C 1
ATOM 714 O O . SER A 1 89 ? -15.935 12.017 10.100 1.00 85.94 89 SER A O 1
ATOM 716 N N . ALA A 1 90 ? -14.907 10.092 10.623 1.00 87.25 90 ALA A N 1
ATOM 717 C CA . ALA A 1 90 ? -16.125 9.391 11.008 1.00 87.25 90 ALA A CA 1
ATOM 718 C C . ALA A 1 90 ? -16.361 9.543 12.518 1.00 87.25 90 ALA A C 1
ATOM 720 O O . ALA A 1 90 ? -15.433 9.417 13.319 1.00 87.25 90 ALA A O 1
ATOM 721 N N . SER A 1 91 ? -17.610 9.787 12.921 1.00 89.88 91 SER A N 1
ATOM 722 C CA . SER A 1 91 ? -17.979 9.765 14.339 1.00 89.88 91 SER A CA 1
ATOM 723 C C . SER A 1 91 ? -17.973 8.329 14.863 1.00 89.88 91 SER A C 1
ATOM 725 O O . SER A 1 91 ? -18.543 7.446 14.233 1.00 89.88 91 SER A O 1
ATOM 727 N N . LEU A 1 92 ? -17.373 8.113 16.036 1.00 92.25 92 LEU A N 1
ATOM 728 C CA . LEU A 1 92 ? -17.308 6.807 16.709 1.00 92.25 92 LEU A CA 1
ATOM 729 C C . LEU A 1 92 ? -18.187 6.758 17.973 1.00 92.25 92 LEU A C 1
ATOM 731 O O . LEU A 1 92 ? -17.902 6.025 18.919 1.00 92.25 92 LEU A O 1
ATOM 735 N N . ASN A 1 93 ? -19.233 7.589 18.020 1.00 92.62 93 ASN A N 1
ATOM 736 C CA . ASN A 1 93 ? -20.061 7.781 19.214 1.00 92.62 93 ASN A CA 1
ATOM 737 C C . ASN A 1 93 ? -21.176 6.739 19.376 1.00 92.62 93 ASN A C 1
ATOM 739 O O . ASN A 1 93 ? -21.787 6.673 20.448 1.00 92.62 93 ASN A O 1
ATOM 743 N N . ASP A 1 94 ? -21.461 5.945 18.347 1.00 95.44 94 ASP A N 1
ATOM 744 C CA . ASP A 1 94 ? -22.431 4.859 18.428 1.00 95.44 94 ASP A CA 1
ATOM 745 C C . ASP A 1 94 ? -21.855 3.634 19.161 1.00 95.44 94 ASP A C 1
ATOM 747 O O . ASP A 1 94 ? -20.641 3.456 19.297 1.00 95.44 94 ASP A O 1
ATOM 751 N N . GLU A 1 95 ? -22.743 2.774 19.655 1.00 96.94 95 GLU A N 1
ATOM 752 C CA . GLU A 1 95 ? -22.352 1.617 20.466 1.00 96.94 95 GLU A CA 1
ATOM 753 C C . GLU A 1 95 ? -21.522 0.586 19.688 1.00 96.94 95 GLU A C 1
ATOM 755 O O . GLU A 1 95 ? -20.622 -0.026 20.268 1.00 96.94 95 GLU A O 1
ATOM 760 N N . LYS A 1 96 ? -21.757 0.425 18.375 1.00 95.25 96 LYS A N 1
ATOM 761 C CA . LYS A 1 96 ? -20.965 -0.489 17.539 1.00 95.25 96 LYS A CA 1
ATOM 762 C C . LYS A 1 96 ? -19.531 0.028 17.434 1.00 95.25 96 LYS A C 1
ATOM 764 O O . LYS A 1 96 ? -18.593 -0.720 17.712 1.00 95.25 96 LYS A O 1
ATOM 769 N N . SER A 1 97 ? -19.356 1.307 17.112 1.00 95.94 97 SER A N 1
ATOM 770 C CA . SER A 1 97 ? -18.036 1.935 17.011 1.00 95.94 97 SER A CA 1
ATOM 771 C C . SER A 1 97 ? -17.267 1.899 18.330 1.00 95.94 97 SER A C 1
ATOM 773 O O . SER A 1 97 ? -16.099 1.507 18.351 1.00 95.94 97 SER A O 1
ATOM 775 N N . LYS A 1 98 ? -17.916 2.211 19.459 1.00 96.62 98 LYS A N 1
ATOM 776 C CA . LYS A 1 98 ? -17.288 2.104 20.789 1.00 96.62 98 LYS A CA 1
ATOM 777 C C . LYS A 1 98 ? -16.829 0.683 21.105 1.00 96.62 98 LYS A C 1
ATOM 779 O O . LYS A 1 98 ? -15.740 0.502 21.655 1.00 96.62 98 LYS A O 1
ATOM 784 N N . ALA A 1 99 ? -17.637 -0.325 20.770 1.00 97.38 99 ALA A N 1
ATOM 785 C CA . ALA A 1 99 ? -17.278 -1.723 20.981 1.00 97.38 99 ALA A CA 1
ATOM 786 C C . ALA A 1 99 ? -16.041 -2.120 20.159 1.00 97.38 99 ALA A C 1
ATOM 788 O O . ALA A 1 99 ? -15.129 -2.750 20.699 1.00 97.38 99 ALA A O 1
ATOM 789 N N . VAL A 1 100 ? -15.968 -1.686 18.897 1.00 97.44 100 VAL A N 1
ATOM 790 C CA . VAL A 1 100 ? -14.804 -1.907 18.024 1.00 97.44 100 VAL A CA 1
ATOM 791 C C . VAL A 1 100 ? -13.551 -1.224 18.577 1.00 97.44 100 VAL A C 1
ATOM 793 O O . VAL A 1 100 ? -12.508 -1.865 18.676 1.00 97.44 100 VAL A O 1
ATOM 796 N N . VAL A 1 101 ? -13.642 0.033 19.026 1.00 96.75 101 VAL A N 1
ATOM 797 C CA . VAL A 1 101 ? -12.501 0.739 19.641 1.00 96.75 101 VAL A CA 1
ATOM 798 C C . VAL A 1 101 ? -12.028 0.026 20.910 1.00 96.75 101 VAL A C 1
ATOM 800 O O . VAL A 1 101 ? -10.828 -0.145 21.117 1.00 96.75 101 VAL A O 1
ATOM 803 N N . LYS A 1 102 ? -12.950 -0.449 21.755 1.00 97.69 102 LYS A N 1
ATOM 804 C CA . LYS A 1 102 ? -12.593 -1.226 22.950 1.00 97.69 102 LYS A CA 1
ATOM 805 C C . LYS A 1 102 ? -11.877 -2.531 22.589 1.00 97.69 102 LYS A C 1
ATOM 807 O O . LYS A 1 102 ? -10.914 -2.893 23.264 1.00 97.69 102 LYS A O 1
ATOM 812 N N . HIS A 1 103 ? -12.331 -3.221 21.543 1.00 97.75 103 HIS A N 1
ATOM 813 C CA . HIS A 1 103 ? -11.677 -4.426 21.037 1.00 97.75 103 HIS A CA 1
ATOM 814 C C . HIS A 1 103 ? -10.266 -4.124 20.514 1.00 97.75 103 HIS A C 1
ATOM 816 O O . HIS A 1 103 ? -9.321 -4.799 20.919 1.00 97.75 103 HIS A O 1
ATOM 822 N N . LEU A 1 104 ? -10.104 -3.066 19.712 1.00 97.56 104 LEU A N 1
ATOM 823 C CA . LEU A 1 104 ? -8.802 -2.599 19.230 1.00 97.56 104 LEU A CA 1
ATOM 824 C C . LEU A 1 104 ? -7.829 -2.357 20.389 1.00 97.56 104 LEU A C 1
ATOM 826 O O . LEU A 1 104 ? -6.715 -2.869 20.376 1.00 97.56 104 LEU A O 1
ATOM 830 N N . MET A 1 105 ? -8.256 -1.621 21.419 1.00 97.69 105 MET A N 1
ATOM 831 C CA . MET A 1 105 ? -7.410 -1.339 22.585 1.00 97.69 105 MET A CA 1
ATOM 832 C C . MET A 1 105 ? -6.977 -2.624 23.302 1.00 97.69 105 MET A C 1
ATOM 834 O O . MET A 1 105 ? -5.813 -2.761 23.674 1.00 97.69 105 MET A O 1
ATOM 838 N N . ALA A 1 106 ? -7.889 -3.586 23.467 1.00 97.81 106 ALA A N 1
ATOM 839 C CA . ALA A 1 106 ? -7.565 -4.877 24.068 1.00 97.81 106 ALA A CA 1
ATOM 840 C C . ALA A 1 106 ? -6.566 -5.681 23.217 1.00 97.81 106 ALA A C 1
ATOM 842 O O . ALA A 1 106 ? -5.651 -6.297 23.767 1.00 97.81 106 ALA A O 1
ATOM 843 N N . GLU A 1 107 ? -6.711 -5.651 21.890 1.00 96.44 107 GLU A N 1
ATOM 844 C CA . GLU A 1 107 ? -5.778 -6.308 20.978 1.00 96.44 107 GLU A CA 1
ATOM 845 C C . GLU A 1 107 ? -4.391 -5.658 21.037 1.00 96.44 107 GLU A C 1
ATOM 847 O O . GLU A 1 107 ? -3.402 -6.365 21.222 1.00 96.44 107 GLU A O 1
ATOM 852 N N . LEU A 1 108 ? -4.304 -4.326 20.982 1.00 95.19 108 LEU A N 1
ATOM 853 C CA . LEU A 1 108 ? -3.036 -3.595 21.080 1.00 95.19 108 LEU A CA 1
ATOM 854 C C . LEU A 1 108 ? -2.311 -3.874 22.407 1.00 95.19 108 LEU A C 1
ATOM 856 O O . LEU A 1 108 ? -1.102 -4.118 22.407 1.00 95.19 108 LEU A O 1
ATOM 860 N N . GLU A 1 109 ? -3.035 -3.907 23.529 1.00 94.94 109 GLU A N 1
ATOM 861 C CA . GLU A 1 109 ? -2.477 -4.260 24.842 1.00 94.94 109 GLU A CA 1
ATOM 862 C C . GLU A 1 109 ? -1.973 -5.707 24.899 1.00 94.94 109 GLU A C 1
ATOM 864 O O . GLU A 1 109 ? -0.941 -5.991 25.515 1.00 94.94 109 GLU A O 1
ATOM 869 N N . LEU A 1 110 ? -2.666 -6.635 24.236 1.00 95.19 110 LEU A N 1
ATOM 870 C CA . LEU A 1 110 ? -2.193 -8.008 24.099 1.00 95.19 110 LEU A CA 1
ATOM 871 C C . LEU A 1 110 ? -0.910 -8.062 23.259 1.00 95.19 110 LEU A C 1
ATOM 873 O O . LEU A 1 110 ? 0.083 -8.631 23.717 1.00 95.19 110 LEU A O 1
ATOM 877 N N . ARG A 1 111 ? -0.892 -7.425 22.079 1.00 92.75 111 ARG A N 1
ATOM 878 C CA . ARG A 1 111 ? 0.290 -7.397 21.198 1.00 92.75 111 ARG A CA 1
ATOM 879 C C . ARG A 1 111 ? 1.486 -6.762 21.887 1.00 92.75 111 ARG A C 1
ATOM 881 O O . ARG A 1 111 ? 2.581 -7.294 21.792 1.00 92.75 111 ARG A O 1
ATOM 888 N N . LYS A 1 112 ? 1.286 -5.703 22.672 1.00 90.88 112 LYS A N 1
ATOM 889 C CA . LYS A 1 112 ? 2.356 -5.071 23.460 1.00 90.88 112 LYS A CA 1
ATOM 890 C C . LYS A 1 112 ? 3.031 -6.039 24.436 1.00 90.88 112 LYS A C 1
ATOM 892 O O . LYS A 1 112 ? 4.232 -5.920 24.666 1.00 90.88 112 LYS A O 1
ATOM 897 N N . LYS A 1 113 ? 2.286 -7.004 24.987 1.00 91.81 113 LYS A N 1
ATOM 898 C CA . LYS A 1 113 ? 2.820 -8.037 25.891 1.00 91.81 113 LYS A CA 1
ATOM 899 C C . LYS A 1 113 ? 3.517 -9.172 25.143 1.00 91.81 113 LYS A C 1
ATOM 901 O O . LYS A 1 113 ? 4.487 -9.716 25.660 1.00 91.81 113 LYS A O 1
ATOM 906 N N . THR A 1 114 ? 3.021 -9.549 23.965 1.00 92.25 114 THR A N 1
ATOM 907 C CA . THR A 1 114 ? 3.508 -10.729 23.225 1.00 92.25 114 THR A CA 1
ATOM 908 C C . THR A 1 114 ? 4.527 -10.403 22.134 1.00 92.25 114 THR A C 1
ATOM 910 O O . THR A 1 114 ? 5.298 -11.274 21.743 1.00 92.25 114 THR A O 1
ATOM 913 N N . THR A 1 115 ? 4.525 -9.171 21.625 1.00 88.44 115 THR A N 1
ATOM 914 C CA . THR A 1 115 ? 5.263 -8.730 20.433 1.00 88.44 115 THR A CA 1
ATOM 915 C C . THR A 1 115 ? 5.735 -7.268 20.587 1.00 88.44 115 THR A C 1
ATOM 917 O O . THR A 1 115 ? 5.182 -6.369 19.958 1.00 88.44 115 THR A O 1
ATOM 920 N N . PRO A 1 116 ? 6.747 -6.981 21.428 1.00 81.44 116 PRO A N 1
ATOM 921 C CA . PRO A 1 116 ? 7.154 -5.604 21.733 1.00 81.44 116 PRO A CA 1
ATOM 922 C C . PRO A 1 116 ? 7.685 -4.809 20.521 1.00 81.44 116 PRO A C 1
ATOM 924 O O . PRO A 1 116 ? 8.452 -5.333 19.715 1.00 81.44 116 PRO A O 1
ATOM 927 N N . LEU A 1 117 ? 7.358 -3.510 20.451 1.00 79.19 117 LEU A N 1
ATOM 928 C CA . LEU A 1 117 ? 7.750 -2.608 19.349 1.00 79.19 117 LEU A CA 1
ATOM 929 C C . LEU A 1 117 ? 9.211 -2.109 19.387 1.00 79.19 117 LEU A C 1
ATOM 931 O O . LEU A 1 117 ? 9.714 -1.629 18.377 1.00 79.19 117 LEU A O 1
ATOM 935 N N . VAL A 1 118 ? 9.919 -2.251 20.516 1.00 70.31 118 VAL A N 1
ATOM 936 C CA . VAL A 1 118 ? 11.236 -1.616 20.780 1.00 70.31 118 VAL A CA 1
ATOM 937 C C . VAL A 1 118 ? 12.339 -2.009 19.778 1.00 70.31 118 VAL A C 1
ATOM 939 O O . VAL A 1 118 ? 13.280 -1.249 19.577 1.00 70.31 118 VAL A O 1
ATOM 942 N N . LEU A 1 119 ? 12.222 -3.167 19.118 1.00 67.12 119 LEU A N 1
ATOM 943 C CA . LEU A 1 119 ? 13.126 -3.626 18.048 1.00 67.12 119 LEU A CA 1
ATOM 944 C C . LEU A 1 119 ? 12.337 -4.160 16.841 1.00 67.12 119 LEU A C 1
ATOM 946 O O . LEU A 1 119 ? 12.759 -5.101 16.167 1.00 67.12 119 LEU A O 1
ATOM 950 N N . ALA A 1 120 ? 11.147 -3.607 16.603 1.00 78.06 120 ALA A N 1
ATOM 951 C CA . ALA A 1 120 ? 10.254 -4.098 15.568 1.00 78.06 120 ALA A CA 1
ATOM 952 C C . ALA A 1 120 ? 10.824 -3.864 14.163 1.00 78.06 120 ALA A C 1
ATOM 954 O O . ALA A 1 120 ? 11.071 -2.732 13.743 1.00 78.06 120 ALA A O 1
ATOM 955 N N . TYR A 1 121 ? 10.991 -4.961 13.430 1.00 87.00 121 TYR A N 1
ATOM 956 C CA . TYR A 1 121 ? 11.126 -4.957 11.978 1.00 87.00 121 TYR A CA 1
ATOM 957 C C . TYR A 1 121 ? 9.747 -4.760 11.329 1.00 87.00 121 TYR A C 1
ATOM 959 O O . TYR A 1 121 ? 8.718 -4.778 12.014 1.00 87.00 121 TYR A O 1
ATOM 967 N N . GLU A 1 122 ? 9.719 -4.575 10.010 1.00 89.00 122 GLU A N 1
ATOM 968 C CA . GLU A 1 122 ? 8.497 -4.240 9.263 1.00 89.00 122 GLU A CA 1
ATOM 969 C C . GLU A 1 122 ? 7.360 -5.235 9.500 1.00 89.00 122 GLU A C 1
ATOM 971 O O . GLU A 1 122 ? 6.234 -4.807 9.731 1.00 89.00 122 GLU A O 1
ATOM 976 N N . ALA A 1 123 ? 7.632 -6.541 9.600 1.00 89.38 123 ALA A N 1
ATOM 977 C CA . ALA A 1 123 ? 6.557 -7.502 9.860 1.00 89.38 123 ALA A CA 1
ATOM 978 C C . ALA A 1 123 ? 5.923 -7.332 11.252 1.00 89.38 123 ALA A C 1
ATOM 980 O O . ALA A 1 123 ? 4.712 -7.486 11.398 1.00 89.38 123 ALA A O 1
ATOM 981 N N . THR A 1 124 ? 6.701 -6.963 12.278 1.00 91.56 124 THR A N 1
ATOM 982 C CA . THR A 1 124 ? 6.127 -6.645 13.593 1.00 91.56 124 THR A CA 1
ATOM 983 C C . THR A 1 124 ? 5.252 -5.399 13.508 1.00 91.56 124 THR A C 1
ATOM 985 O O . THR A 1 124 ? 4.141 -5.407 14.031 1.00 91.56 124 THR A O 1
ATOM 988 N N . LYS A 1 125 ? 5.710 -4.347 12.820 1.00 93.31 125 LYS A N 1
ATOM 989 C CA . LYS A 1 125 ? 4.913 -3.130 12.600 1.00 93.31 125 LYS A CA 1
ATOM 990 C C . LYS A 1 125 ? 3.636 -3.442 11.808 1.00 93.31 125 LYS A C 1
ATOM 992 O O . LYS A 1 125 ? 2.566 -2.975 12.181 1.00 93.31 125 LYS A O 1
ATOM 997 N N . SER A 1 126 ? 3.715 -4.339 10.826 1.00 94.50 126 SER A N 1
ATOM 998 C CA . SER A 1 126 ? 2.574 -4.795 10.027 1.00 94.50 126 SER A CA 1
ATOM 999 C C . SER A 1 126 ? 1.491 -5.468 10.874 1.00 94.50 126 SER A C 1
ATOM 1001 O O . SER A 1 126 ? 0.309 -5.206 10.666 1.00 94.50 126 SER A O 1
ATOM 1003 N N . ILE A 1 127 ? 1.855 -6.229 11.917 1.00 94.19 127 ILE A N 1
ATOM 1004 C CA . ILE A 1 127 ? 0.876 -6.784 12.874 1.00 94.19 127 ILE A CA 1
ATOM 1005 C C . ILE A 1 127 ? 0.072 -5.666 13.553 1.00 94.19 127 ILE A C 1
ATOM 1007 O O . ILE A 1 127 ? -1.150 -5.766 13.661 1.00 94.19 127 ILE A O 1
ATOM 1011 N N . TYR A 1 128 ? 0.736 -4.602 14.010 1.00 95.25 128 TYR A N 1
ATOM 1012 C CA . TYR A 1 128 ? 0.058 -3.474 14.653 1.00 95.25 128 TYR A CA 1
ATOM 1013 C C . TYR A 1 128 ? -0.803 -2.696 13.659 1.00 95.25 128 TYR A C 1
ATOM 1015 O O . TYR A 1 128 ? -1.971 -2.435 13.952 1.00 95.25 128 TYR A O 1
ATOM 1023 N N . SER A 1 129 ? -0.273 -2.393 12.472 1.00 95.94 129 SER A N 1
ATOM 1024 C CA . SER A 1 129 ? -1.031 -1.753 11.393 1.00 95.94 129 SER A CA 1
ATOM 1025 C C . SER A 1 129 ? -2.282 -2.559 11.042 1.00 95.94 129 SER A C 1
ATOM 1027 O O . SER A 1 129 ? -3.373 -1.998 10.942 1.00 95.94 129 SER A O 1
ATOM 1029 N N . TYR A 1 130 ? -2.165 -3.887 10.962 1.00 97.00 130 TYR A N 1
ATOM 1030 C CA . TYR A 1 130 ? -3.294 -4.781 10.727 1.00 97.00 130 TYR A CA 1
ATOM 1031 C C . TYR A 1 130 ? -4.360 -4.684 11.825 1.00 97.00 130 TYR A C 1
ATOM 1033 O O . TYR A 1 130 ? -5.540 -4.683 11.496 1.00 97.00 130 TYR A O 1
ATOM 1041 N N . CYS A 1 131 ? -3.992 -4.544 13.106 1.00 97.00 131 CYS A N 1
ATOM 1042 C CA . CYS A 1 131 ? -4.970 -4.385 14.196 1.00 97.00 131 CYS A CA 1
ATOM 1043 C C . CYS A 1 131 ? -5.855 -3.141 13.982 1.00 97.00 131 CYS A C 1
ATOM 1045 O O . CYS A 1 131 ? -7.087 -3.221 14.075 1.00 97.00 131 CYS A O 1
ATOM 1047 N N . TYR A 1 132 ? -5.239 -1.999 13.647 1.00 96.75 132 TYR A N 1
ATOM 1048 C CA . TYR A 1 132 ? -5.958 -0.758 13.337 1.00 96.75 132 TYR A CA 1
ATOM 1049 C C . TYR A 1 132 ? -6.876 -0.928 12.125 1.00 96.75 132 TYR A C 1
ATOM 1051 O O . TYR A 1 132 ? -8.064 -0.607 12.189 1.00 96.75 132 TYR A O 1
ATOM 1059 N N . LEU A 1 133 ? -6.337 -1.47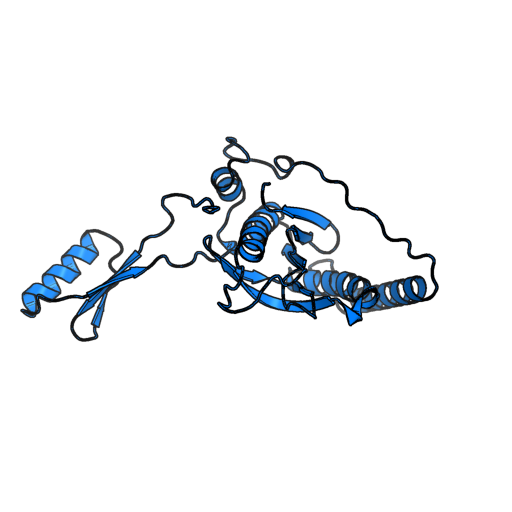8 11.036 1.00 97.19 133 LEU A N 1
ATOM 1060 C CA . LEU A 1 133 ? -7.068 -1.647 9.784 1.00 97.19 133 LEU A CA 1
ATOM 1061 C C . LEU A 1 133 ? -8.220 -2.640 9.931 1.00 97.19 133 LEU A C 1
ATOM 1063 O O . LEU A 1 133 ? -9.320 -2.351 9.474 1.00 97.19 133 LEU A O 1
ATOM 1067 N N . ALA A 1 134 ? -8.005 -3.779 10.592 1.00 97.50 134 ALA A N 1
ATOM 1068 C CA . ALA A 1 134 ? -9.039 -4.783 10.831 1.00 97.50 134 ALA A CA 1
ATOM 1069 C C . ALA A 1 134 ? -10.196 -4.196 11.641 1.00 97.50 134 ALA A C 1
ATOM 1071 O O . ALA A 1 134 ? -11.360 -4.414 11.304 1.00 97.50 134 ALA A O 1
ATOM 1072 N N . SER A 1 135 ? -9.882 -3.379 12.648 1.00 97.00 135 SER A N 1
ATOM 1073 C CA . SER A 1 135 ? -10.888 -2.663 13.432 1.00 97.00 135 SER A CA 1
ATOM 1074 C C . SER A 1 135 ? -11.665 -1.669 12.565 1.00 97.00 135 SER A C 1
ATOM 1076 O O . SER A 1 135 ? -12.893 -1.703 12.556 1.00 97.00 135 SER A O 1
ATOM 1078 N N . GLY A 1 136 ? -10.983 -0.849 11.759 1.00 95.25 136 GLY A N 1
ATOM 1079 C CA . GLY A 1 136 ? -11.638 0.084 10.835 1.00 95.25 136 GLY A CA 1
ATOM 1080 C C . GLY A 1 136 ? -12.518 -0.617 9.793 1.00 95.25 136 GLY A C 1
ATOM 1081 O O . GLY A 1 136 ? -13.685 -0.269 9.627 1.00 95.25 136 GLY A O 1
ATOM 1082 N N . VAL A 1 137 ? -11.998 -1.656 9.136 1.00 96.19 137 VAL A N 1
ATOM 1083 C CA . VAL A 1 137 ? -12.725 -2.442 8.127 1.00 96.19 137 VAL A CA 1
ATOM 1084 C C . VAL A 1 137 ? -13.902 -3.200 8.739 1.00 96.19 137 VAL A C 1
ATOM 1086 O O . VAL A 1 137 ? -14.919 -3.339 8.068 1.00 96.19 137 VAL A O 1
ATOM 1089 N N . SER A 1 138 ? -13.838 -3.622 10.008 1.00 96.62 138 SER A N 1
ATOM 1090 C CA . SER A 1 138 ? -14.969 -4.286 10.682 1.00 96.62 138 SER A CA 1
ATOM 1091 C C . SER A 1 138 ? -16.228 -3.408 10.768 1.00 96.62 138 SER A C 1
ATOM 1093 O O . SER A 1 138 ? -17.355 -3.907 10.733 1.00 96.62 138 SER A O 1
ATOM 1095 N N . LEU A 1 139 ? -16.068 -2.078 10.801 1.00 95.81 139 LEU A N 1
ATOM 1096 C CA . LEU A 1 139 ? -17.204 -1.153 10.757 1.00 95.81 139 LEU A CA 1
ATOM 1097 C C . LEU A 1 139 ? -17.945 -1.226 9.414 1.00 95.81 139 LEU A C 1
ATOM 1099 O O . LEU A 1 139 ? -19.164 -1.048 9.390 1.00 95.81 139 LEU A O 1
ATOM 1103 N N . TYR A 1 140 ? -17.229 -1.591 8.347 1.00 94.56 140 TYR A N 1
ATOM 1104 C CA . TYR A 1 140 ? -17.687 -1.677 6.958 1.00 94.56 140 TYR A CA 1
ATOM 1105 C C . TYR A 1 140 ? -17.517 -3.091 6.373 1.00 94.56 140 TYR A C 1
ATOM 1107 O O . TYR A 1 140 ? -17.270 -3.260 5.177 1.00 94.56 140 TYR A O 1
ATOM 1115 N N . GLU A 1 141 ? -17.631 -4.123 7.211 1.00 93.88 141 GLU A N 1
ATOM 1116 C CA . GLU A 1 141 ? -17.255 -5.503 6.873 1.00 93.88 141 GLU A CA 1
ATOM 1117 C C . GLU A 1 141 ? -18.015 -6.096 5.679 1.00 93.88 141 GLU A C 1
ATOM 1119 O O . GLU A 1 141 ? -17.485 -6.966 4.988 1.00 93.88 141 GLU A O 1
ATOM 1124 N N . ASN A 1 142 ? -19.227 -5.606 5.406 1.00 96.00 142 ASN A N 1
ATOM 1125 C CA . ASN A 1 142 ? -20.045 -6.020 4.264 1.00 96.00 142 ASN A CA 1
ATOM 1126 C C . ASN A 1 142 ? -19.537 -5.443 2.934 1.00 96.00 142 ASN A C 1
ATOM 1128 O O . ASN A 1 142 ? -19.810 -6.003 1.874 1.00 96.00 142 ASN A O 1
ATOM 1132 N N . ASN A 1 143 ? -18.779 -4.348 2.986 1.00 95.50 143 ASN A N 1
ATOM 1133 C CA . ASN A 1 143 ? -18.315 -3.601 1.821 1.00 95.50 143 ASN A CA 1
ATOM 1134 C C . ASN A 1 143 ? -16.845 -3.892 1.526 1.00 95.50 143 ASN A C 1
ATOM 1136 O O . ASN A 1 143 ? -16.474 -4.018 0.362 1.00 95.50 143 ASN A O 1
ATOM 1140 N N . PHE A 1 144 ? -16.019 -4.044 2.564 1.00 97.00 144 PHE A N 1
ATOM 1141 C CA . PHE A 1 144 ? -14.571 -4.155 2.418 1.00 97.00 144 PHE A CA 1
ATOM 1142 C C . PHE A 1 144 ? -13.994 -5.389 3.116 1.00 97.00 144 PHE A C 1
ATOM 1144 O O . PHE A 1 144 ? -14.567 -5.952 4.053 1.00 97.00 144 PHE A O 1
ATOM 1151 N N . LYS A 1 145 ? -12.828 -5.818 2.635 1.00 97.44 145 LYS A N 1
ATOM 1152 C CA . LYS A 1 145 ? -11.982 -6.846 3.253 1.00 97.44 145 LYS A CA 1
ATOM 1153 C C . LYS A 1 145 ? -10.516 -6.456 3.139 1.00 97.44 145 LYS A C 1
ATOM 1155 O O . LYS A 1 145 ? -10.137 -5.762 2.200 1.00 97.44 145 LYS A O 1
ATOM 1160 N N . ILE A 1 146 ? -9.703 -6.955 4.063 1.00 98.25 146 ILE A N 1
ATOM 1161 C CA . ILE A 1 146 ? -8.248 -6.817 4.004 1.00 98.25 146 ILE A CA 1
ATOM 1162 C C . ILE A 1 146 ? -7.666 -8.063 3.340 1.00 98.25 146 ILE A C 1
ATOM 1164 O O . ILE A 1 146 ? -8.064 -9.183 3.662 1.00 98.25 146 ILE A O 1
ATOM 1168 N N . ILE A 1 147 ? -6.735 -7.867 2.413 1.00 97.50 147 ILE A N 1
ATOM 1169 C CA . ILE A 1 147 ? -5.990 -8.921 1.732 1.00 97.50 147 ILE A CA 1
ATOM 1170 C C . ILE A 1 147 ? -4.500 -8.636 1.923 1.00 97.50 147 ILE A C 1
ATOM 1172 O O . ILE A 1 147 ? -3.997 -7.684 1.326 1.00 97.50 147 ILE A O 1
ATOM 1176 N N . PRO A 1 148 ? -3.795 -9.431 2.738 1.00 96.38 148 PRO A N 1
ATOM 1177 C CA . PRO A 1 148 ? -2.342 -9.364 2.823 1.00 96.38 148 PRO A CA 1
ATOM 1178 C C . PRO A 1 148 ? -1.686 -9.825 1.521 1.00 96.38 148 PRO A C 1
ATOM 1180 O O . PRO A 1 148 ? -2.229 -10.703 0.844 1.00 96.38 148 PRO A O 1
ATOM 1183 N N . GLU A 1 149 ? -0.510 -9.285 1.205 1.00 95.50 149 GLU A N 1
ATOM 1184 C CA . GLU A 1 149 ? 0.355 -9.778 0.120 1.00 95.50 149 GLU A CA 1
ATOM 1185 C C . GLU A 1 149 ? -0.335 -9.821 -1.256 1.00 95.50 149 GLU A C 1
ATOM 1187 O O . GLU A 1 149 ? -0.122 -10.721 -2.078 1.00 95.50 149 GLU A O 1
ATOM 1192 N N . LYS A 1 150 ? -1.226 -8.858 -1.524 1.00 94.12 150 LYS A N 1
ATOM 1193 C CA . LYS A 1 150 ? -1.968 -8.824 -2.788 1.00 94.12 150 LYS A CA 1
ATOM 1194 C C . LYS A 1 150 ? -1.040 -8.373 -3.914 1.00 94.12 150 LYS A C 1
ATOM 1196 O O . LYS A 1 150 ? -0.583 -7.235 -3.918 1.00 94.12 150 LYS A O 1
ATOM 1201 N N . LEU A 1 151 ? -0.836 -9.233 -4.910 1.00 92.19 151 LEU A N 1
ATOM 1202 C CA . LEU A 1 151 ? -0.079 -8.887 -6.113 1.00 92.19 151 LEU A CA 1
ATOM 1203 C C . LEU A 1 151 ? -0.793 -7.799 -6.928 1.00 92.19 151 LEU A C 1
ATOM 1205 O O . LEU A 1 151 ? -1.921 -7.996 -7.392 1.00 92.19 151 LEU A O 1
ATOM 1209 N N . VAL A 1 152 ? -0.089 -6.695 -7.161 1.00 90.81 152 VAL A N 1
ATOM 1210 C CA . VAL A 1 152 ? -0.455 -5.619 -8.083 1.00 90.81 152 VAL A CA 1
ATOM 1211 C C . VAL A 1 152 ? 0.550 -5.594 -9.228 1.00 90.81 152 VAL A C 1
ATOM 1213 O O . VAL A 1 152 ? 1.740 -5.862 -9.056 1.00 90.81 152 VAL A O 1
ATOM 1216 N N . LYS A 1 153 ? 0.052 -5.306 -10.425 1.00 87.69 153 LYS A N 1
ATOM 1217 C CA . LYS A 1 153 ? 0.852 -5.106 -11.631 1.00 87.69 153 LYS A CA 1
ATOM 1218 C C . LYS A 1 153 ? 0.353 -3.843 -12.296 1.00 87.69 153 LYS A C 1
ATOM 1220 O O . LYS A 1 153 ? -0.847 -3.614 -12.285 1.00 87.69 153 LYS A O 1
ATOM 1225 N N . GLY A 1 154 ? 1.239 -3.079 -12.896 1.00 83.31 154 GLY A N 1
ATOM 1226 C CA . GLY A 1 154 ? 0.900 -1.941 -13.731 1.00 83.31 154 GLY A CA 1
ATOM 1227 C C . GLY A 1 154 ? 1.996 -1.695 -14.748 1.00 83.31 154 GLY A C 1
ATOM 1228 O O . GLY A 1 154 ? 2.920 -2.496 -14.895 1.00 83.31 154 GLY A O 1
ATOM 1229 N N . HIS A 1 155 ? 1.877 -0.588 -15.472 1.00 80.62 155 HIS A N 1
ATOM 1230 C CA . HIS A 1 155 ? 2.863 -0.227 -16.485 1.00 80.62 155 HIS A CA 1
ATOM 1231 C C . HIS A 1 155 ? 4.250 0.005 -15.866 1.00 80.62 155 HIS A C 1
ATOM 1233 O O . HIS A 1 155 ? 5.253 -0.479 -16.386 1.00 80.62 155 HIS A O 1
ATOM 1239 N N . ASN A 1 156 ? 4.274 0.665 -14.706 1.00 85.25 156 ASN A N 1
ATOM 1240 C CA . ASN A 1 156 ? 5.486 1.088 -14.009 1.00 85.25 156 ASN A CA 1
ATOM 1241 C C . ASN A 1 156 ? 6.069 0.035 -13.055 1.00 85.25 156 ASN A C 1
ATOM 1243 O O . ASN A 1 156 ? 7.063 0.294 -12.373 1.00 85.25 156 ASN A O 1
ATOM 1247 N N . GLY A 1 157 ? 5.487 -1.164 -12.992 1.00 87.56 157 GLY A N 1
ATOM 1248 C CA . GLY A 1 157 ? 6.059 -2.243 -12.204 1.00 87.56 157 GLY A CA 1
ATOM 1249 C C . GLY A 1 157 ? 5.076 -3.295 -11.720 1.00 87.56 157 GLY A C 1
ATOM 1250 O O . GLY A 1 157 ? 3.910 -3.347 -12.107 1.00 87.56 157 GLY A O 1
ATOM 1251 N N . GLN A 1 158 ? 5.575 -4.170 -10.855 1.00 90.00 158 GLN A N 1
ATOM 1252 C CA . GLN A 1 158 ? 4.761 -5.160 -10.161 1.00 90.00 158 GLN A CA 1
ATOM 1253 C C . GLN A 1 158 ? 5.301 -5.425 -8.763 1.00 90.00 158 GLN A C 1
ATOM 1255 O O . GLN A 1 158 ? 6.484 -5.247 -8.490 1.00 90.00 158 GLN A O 1
ATOM 1260 N N . GLY A 1 159 ? 4.446 -5.909 -7.879 1.00 90.50 159 GLY A N 1
ATOM 1261 C CA . GLY A 1 159 ? 4.837 -6.259 -6.523 1.00 90.50 159 GLY A CA 1
ATOM 1262 C C . GLY A 1 159 ? 3.626 -6.557 -5.664 1.00 90.50 159 GLY A C 1
ATOM 1263 O O . GLY A 1 159 ? 2.492 -6.249 -6.037 1.00 90.50 159 GLY A O 1
ATOM 1264 N N . ASN A 1 160 ? 3.873 -7.182 -4.524 1.00 94.00 160 ASN A N 1
ATOM 1265 C CA . ASN A 1 160 ? 2.838 -7.378 -3.527 1.00 94.00 160 ASN A CA 1
ATOM 1266 C C . ASN A 1 160 ? 2.663 -6.093 -2.720 1.00 94.00 160 ASN A C 1
ATOM 1268 O O . ASN A 1 160 ? 3.639 -5.406 -2.435 1.00 94.00 160 ASN A O 1
ATOM 1272 N N . LEU A 1 161 ? 1.416 -5.786 -2.379 1.00 94.88 161 LEU A N 1
ATOM 1273 C CA . LEU A 1 161 ? 1.090 -4.855 -1.305 1.00 94.88 161 LEU A CA 1
ATOM 1274 C C . LEU A 1 161 ? 1.245 -5.582 0.026 1.00 94.88 161 LEU A C 1
ATOM 1276 O O . LEU A 1 161 ? 0.774 -6.720 0.118 1.00 94.88 161 LEU A O 1
ATOM 1280 N N . ASP A 1 162 ? 1.765 -4.919 1.061 1.00 96.12 162 ASP A N 1
ATOM 1281 C CA . ASP A 1 162 ? 1.755 -5.503 2.409 1.00 96.12 162 ASP A CA 1
ATOM 1282 C C . ASP A 1 162 ? 0.313 -5.812 2.823 1.00 96.12 162 ASP A C 1
ATOM 1284 O O . ASP A 1 162 ? -0.012 -6.935 3.217 1.00 96.12 162 ASP A O 1
ATOM 1288 N N . LEU A 1 163 ? -0.584 -4.829 2.663 1.00 97.62 163 LEU A N 1
ATOM 1289 C CA . LEU A 1 163 ? -2.022 -4.992 2.867 1.00 97.62 163 LEU A CA 1
ATOM 1290 C C . LEU A 1 163 ? -2.816 -4.223 1.803 1.00 97.62 163 LEU A C 1
ATOM 1292 O O . LEU A 1 163 ? -2.547 -3.062 1.505 1.00 97.62 163 LEU A O 1
ATOM 1296 N N . ALA A 1 164 ? -3.868 -4.850 1.284 1.00 97.38 164 ALA A N 1
ATOM 1297 C CA . ALA A 1 164 ? -4.854 -4.221 0.416 1.00 97.38 164 ALA A CA 1
ATOM 1298 C C . ALA A 1 164 ? -6.227 -4.190 1.092 1.00 97.38 164 ALA A C 1
ATOM 1300 O O . ALA A 1 164 ? -6.676 -5.197 1.634 1.00 97.38 164 ALA A O 1
ATOM 1301 N N . ILE A 1 165 ? -6.929 -3.065 1.005 1.00 97.62 165 ILE A N 1
ATOM 1302 C CA . ILE A 1 165 ? -8.346 -2.930 1.344 1.00 97.62 165 ILE A CA 1
ATOM 1303 C C . ILE A 1 165 ? -9.130 -3.054 0.039 1.00 97.62 165 ILE A C 1
ATOM 1305 O O . ILE A 1 165 ? -9.107 -2.162 -0.807 1.00 97.62 165 ILE A O 1
ATOM 1309 N N . GLU A 1 166 ? -9.810 -4.180 -0.144 1.00 95.56 166 GLU A N 1
ATOM 1310 C CA . GLU A 1 166 ? -10.536 -4.507 -1.370 1.00 95.56 166 GLU A CA 1
ATOM 1311 C C . GLU A 1 166 ? -12.046 -4.358 -1.169 1.00 95.56 166 GLU A C 1
ATOM 1313 O O . GLU A 1 166 ? -12.609 -4.866 -0.194 1.00 95.56 166 GLU A O 1
ATOM 1318 N N . CYS A 1 167 ? -12.709 -3.709 -2.127 1.00 94.50 167 CYS A N 1
ATOM 1319 C CA . CYS A 1 167 ? -14.162 -3.682 -2.222 1.00 94.50 167 CYS A CA 1
ATOM 1320 C C . CYS A 1 167 ? -14.688 -5.079 -2.575 1.00 94.50 167 CYS A C 1
ATOM 1322 O O . CYS A 1 167 ? -14.290 -5.679 -3.574 1.00 94.50 167 CYS A O 1
ATOM 1324 N N . ARG A 1 168 ? -15.597 -5.621 -1.762 1.00 93.12 168 ARG A N 1
ATOM 1325 C CA . ARG A 1 168 ? -16.102 -6.993 -1.917 1.00 93.12 168 ARG A CA 1
ATOM 1326 C C . ARG A 1 168 ? -16.935 -7.192 -3.176 1.00 93.12 168 ARG A C 1
ATOM 1328 O O . ARG A 1 168 ? -16.859 -8.273 -3.751 1.00 93.12 168 ARG A O 1
ATOM 1335 N N . SER A 1 169 ? -17.723 -6.195 -3.578 1.00 90.75 169 SER A N 1
ATOM 1336 C CA . SER A 1 169 ? -18.606 -6.301 -4.744 1.00 90.75 169 SER A CA 1
ATOM 1337 C C . SER A 1 169 ? -17.826 -6.290 -6.057 1.00 90.75 169 SER A C 1
ATOM 1339 O O . SER A 1 169 ? -18.115 -7.091 -6.940 1.00 90.75 169 SER A O 1
ATOM 1341 N N . THR A 1 170 ? -16.807 -5.435 -6.172 1.00 87.56 170 THR A N 1
ATOM 1342 C CA . THR A 1 170 ? -16.071 -5.225 -7.432 1.00 87.56 170 THR A CA 1
ATOM 1343 C C . THR A 1 170 ? -14.728 -5.952 -7.490 1.00 87.56 170 THR A C 1
ATOM 1345 O O . THR A 1 170 ? -14.156 -6.137 -8.565 1.00 87.56 170 THR A O 1
ATOM 1348 N N . GLY A 1 171 ? -14.172 -6.334 -6.338 1.00 89.00 171 GLY A N 1
ATOM 1349 C CA . GLY A 1 171 ? -12.800 -6.826 -6.228 1.00 89.00 171 GLY A CA 1
ATOM 1350 C C . GLY A 1 171 ? -11.733 -5.760 -6.517 1.00 89.00 171 GLY A C 1
ATOM 1351 O O . GLY A 1 171 ? -10.562 -6.111 -6.685 1.00 89.00 171 GLY A O 1
ATOM 1352 N N . ARG A 1 172 ? -12.118 -4.476 -6.614 1.00 90.06 172 ARG A N 1
ATOM 1353 C CA . ARG A 1 172 ? -11.200 -3.343 -6.818 1.00 90.06 172 ARG A CA 1
ATOM 1354 C C . ARG A 1 172 ? -10.529 -2.956 -5.499 1.00 90.06 172 ARG A C 1
ATOM 1356 O O . ARG A 1 172 ? -11.134 -3.048 -4.429 1.00 90.06 172 ARG A O 1
ATOM 1363 N N . ILE A 1 173 ? -9.276 -2.518 -5.583 1.00 93.31 173 ILE A N 1
ATOM 1364 C CA . ILE A 1 173 ? -8.526 -1.990 -4.439 1.00 93.31 173 ILE A CA 1
ATOM 1365 C C . ILE A 1 173 ? -9.077 -0.596 -4.140 1.00 93.31 173 ILE A C 1
ATOM 1367 O O . ILE A 1 173 ? -9.039 0.269 -5.003 1.00 93.31 173 ILE A O 1
ATOM 1371 N N . ALA A 1 174 ? -9.616 -0.397 -2.939 1.00 94.12 174 ALA A N 1
ATOM 1372 C CA . ALA A 1 174 ? -10.057 0.909 -2.453 1.00 94.12 174 ALA A CA 1
ATOM 1373 C C . ALA A 1 174 ? -8.941 1.617 -1.676 1.00 94.12 174 ALA A C 1
ATOM 1375 O O . ALA A 1 174 ? -8.839 2.840 -1.706 1.00 94.12 174 ALA A O 1
ATOM 1376 N N . GLY A 1 175 ? -8.089 0.843 -1.001 1.00 95.50 175 GLY A N 1
ATOM 1377 C CA . GLY A 1 175 ? -6.901 1.364 -0.349 1.00 95.50 175 GLY A CA 1
ATOM 1378 C C . GLY A 1 175 ? -5.763 0.355 -0.327 1.00 95.50 175 GLY A C 1
ATOM 1379 O O . GLY A 1 175 ? -5.998 -0.853 -0.345 1.00 95.50 175 GLY A O 1
ATOM 1380 N N . LEU A 1 176 ? -4.535 0.846 -0.276 1.00 96.44 176 LEU A N 1
ATOM 1381 C CA . LEU A 1 176 ? -3.327 0.047 -0.111 1.00 96.44 176 LEU A CA 1
ATOM 1382 C C . LEU A 1 176 ? -2.496 0.570 1.055 1.00 96.44 176 LEU A C 1
ATOM 1384 O O . LEU A 1 176 ? -2.591 1.742 1.420 1.00 96.44 176 LEU A O 1
ATOM 1388 N N . VAL A 1 177 ? -1.712 -0.315 1.657 1.00 97.88 177 VAL A N 1
ATOM 1389 C CA . VAL A 1 177 ? -0.884 -0.004 2.819 1.00 97.88 177 VAL A CA 1
ATOM 1390 C C . VAL A 1 177 ? 0.508 -0.565 2.598 1.00 97.88 177 VAL A C 1
ATOM 1392 O O . VAL A 1 177 ? 0.648 -1.751 2.311 1.00 97.88 177 VAL A O 1
ATOM 1395 N N . GLU A 1 178 ? 1.502 0.292 2.786 1.00 97.75 178 GLU A N 1
ATOM 1396 C CA . GLU A 1 178 ? 2.925 -0.027 2.783 1.00 97.75 178 GLU A CA 1
ATOM 1397 C C . GLU A 1 178 ? 3.491 0.245 4.179 1.00 97.75 178 GLU A C 1
ATOM 1399 O O . GLU A 1 178 ? 3.389 1.348 4.728 1.00 97.75 178 GLU A O 1
ATOM 1404 N N . VAL A 1 179 ? 4.069 -0.781 4.787 1.00 96.62 179 VAL A N 1
ATOM 1405 C CA . VAL A 1 179 ? 4.645 -0.722 6.121 1.00 96.62 179 VAL A CA 1
ATOM 1406 C C . VAL A 1 179 ? 6.144 -0.510 5.991 1.00 96.62 179 VAL A C 1
ATOM 1408 O O . VAL A 1 179 ? 6.856 -1.339 5.437 1.00 96.62 179 VAL A O 1
ATOM 1411 N N . LYS A 1 180 ? 6.648 0.593 6.544 1.00 94.94 180 LYS A N 1
ATOM 1412 C CA . LYS A 1 180 ? 8.078 0.921 6.533 1.00 94.94 180 LYS A CA 1
ATOM 1413 C C . LYS A 1 180 ? 8.608 1.068 7.939 1.00 94.94 180 LYS A C 1
ATOM 1415 O O . LYS A 1 180 ? 7.920 1.571 8.820 1.00 94.94 180 LYS A O 1
ATOM 1420 N N . LYS A 1 181 ? 9.849 0.642 8.172 1.00 90.88 181 LYS A N 1
ATOM 1421 C CA . LYS A 1 181 ? 10.495 0.859 9.476 1.00 90.88 181 LYS A CA 1
ATOM 1422 C C . LYS A 1 181 ? 10.983 2.302 9.634 1.00 90.88 181 LYS A C 1
ATOM 1424 O O . LYS A 1 181 ? 10.715 2.925 10.655 1.00 90.88 181 LYS A O 1
ATOM 1429 N N . GLU A 1 182 ? 11.737 2.789 8.650 1.00 88.62 182 GLU A N 1
ATOM 1430 C CA . GLU A 1 182 ? 12.434 4.086 8.705 1.00 88.62 182 GLU A CA 1
ATOM 1431 C C . GLU A 1 182 ? 12.391 4.826 7.358 1.00 88.62 182 GLU A C 1
ATOM 1433 O O . GLU A 1 182 ? 12.249 6.048 7.340 1.00 88.62 182 GLU A O 1
ATOM 1438 N N . ASP A 1 183 ? 12.458 4.109 6.229 1.00 92.88 183 ASP A N 1
ATOM 1439 C CA . ASP A 1 183 ? 12.474 4.717 4.893 1.00 92.88 183 ASP A CA 1
ATOM 1440 C C . ASP A 1 183 ? 11.059 5.014 4.366 1.00 92.88 183 ASP A C 1
ATOM 1442 O O . ASP A 1 183 ? 10.518 4.350 3.478 1.00 92.88 183 ASP A O 1
ATOM 1446 N N . PHE A 1 184 ? 10.434 6.038 4.948 1.00 94.94 184 PHE A N 1
ATOM 1447 C CA . PHE A 1 184 ? 9.116 6.506 4.519 1.00 94.94 184 PHE A CA 1
ATOM 1448 C C . PHE A 1 184 ? 9.125 7.071 3.098 1.00 94.94 184 PHE A C 1
ATOM 1450 O O . PHE A 1 184 ? 8.125 6.929 2.404 1.00 94.94 184 PHE A O 1
ATOM 1457 N N . LYS A 1 185 ? 10.233 7.671 2.635 1.00 95.56 185 LYS A N 1
ATOM 1458 C CA . LYS A 1 185 ? 10.332 8.206 1.267 1.00 95.56 185 LYS A CA 1
ATOM 1459 C C . LYS A 1 185 ? 10.245 7.082 0.239 1.00 95.56 185 LYS A C 1
ATOM 1461 O O . LYS A 1 185 ? 9.505 7.208 -0.734 1.00 95.56 185 LYS A O 1
ATOM 1466 N N . GLN A 1 186 ? 10.931 5.964 0.479 1.00 95.12 186 GLN A N 1
ATOM 1467 C CA . GLN A 1 186 ? 10.772 4.766 -0.342 1.00 95.12 186 GLN A CA 1
ATOM 1468 C C . GLN A 1 186 ? 9.345 4.207 -0.256 1.00 95.12 186 GLN A C 1
ATOM 1470 O O . GLN A 1 186 ? 8.777 3.853 -1.284 1.00 95.12 186 GLN A O 1
ATOM 1475 N N . GLY A 1 187 ? 8.733 4.171 0.934 1.00 96.44 187 GLY A N 1
ATOM 1476 C CA . GLY A 1 187 ? 7.331 3.758 1.086 1.00 96.44 187 GLY A CA 1
ATOM 1477 C C . GLY A 1 187 ? 6.348 4.609 0.292 1.00 96.44 187 GLY A C 1
ATOM 1478 O O . GLY A 1 187 ? 5.493 4.067 -0.397 1.00 96.44 187 GLY A O 1
ATOM 1479 N N . VAL A 1 188 ? 6.509 5.931 0.330 1.00 96.75 188 VAL A N 1
ATOM 1480 C CA . VAL A 1 188 ? 5.708 6.885 -0.448 1.00 96.75 188 VAL A CA 1
ATOM 1481 C C . VAL A 1 188 ? 5.936 6.672 -1.943 1.00 96.75 188 VAL A C 1
ATOM 1483 O O . VAL A 1 188 ? 4.970 6.564 -2.686 1.00 96.75 188 VAL A O 1
ATOM 1486 N N . ALA A 1 189 ? 7.189 6.530 -2.386 1.00 95.62 189 ALA A N 1
ATOM 1487 C CA . ALA A 1 189 ? 7.516 6.253 -3.784 1.00 95.62 189 ALA A CA 1
ATOM 1488 C C . ALA A 1 189 ? 6.831 4.973 -4.293 1.00 95.62 189 ALA A C 1
ATOM 1490 O O . ALA A 1 189 ? 6.183 4.977 -5.341 1.00 95.62 189 ALA A O 1
ATOM 1491 N N . GLN A 1 190 ? 6.949 3.893 -3.520 1.00 95.50 190 GLN A N 1
ATOM 1492 C CA . GLN A 1 190 ? 6.353 2.597 -3.817 1.00 95.50 190 GLN A CA 1
ATOM 1493 C C . GLN A 1 190 ? 4.817 2.683 -3.853 1.00 95.50 190 GLN A C 1
ATOM 1495 O O . GLN A 1 190 ? 4.204 2.232 -4.823 1.00 95.50 190 GLN A O 1
ATOM 1500 N N . ALA A 1 191 ? 4.208 3.327 -2.853 1.00 96.50 191 ALA A N 1
ATOM 1501 C CA . ALA A 1 191 ? 2.765 3.525 -2.778 1.00 96.50 191 ALA A CA 1
ATOM 1502 C C . ALA A 1 191 ? 2.234 4.334 -3.972 1.00 96.50 191 ALA A C 1
ATOM 1504 O O . ALA A 1 191 ? 1.219 3.950 -4.548 1.00 96.50 191 ALA A O 1
ATOM 1505 N N . THR A 1 192 ? 2.920 5.399 -4.405 1.00 95.12 192 THR A N 1
ATOM 1506 C CA . THR A 1 192 ? 2.498 6.221 -5.556 1.00 95.12 192 THR A CA 1
ATOM 1507 C C . THR A 1 192 ? 2.343 5.391 -6.827 1.00 95.12 192 THR A C 1
ATOM 1509 O O . THR A 1 192 ? 1.278 5.395 -7.444 1.00 95.12 192 THR A O 1
ATOM 1512 N N . VAL A 1 193 ? 3.370 4.622 -7.202 1.00 93.62 193 VAL A N 1
ATOM 1513 C CA . VAL A 1 193 ? 3.318 3.793 -8.421 1.00 93.62 193 VAL A CA 1
ATOM 1514 C C . VAL A 1 193 ? 2.327 2.631 -8.300 1.00 93.62 193 VAL A C 1
ATOM 1516 O O . VAL A 1 193 ? 1.698 2.249 -9.287 1.00 93.62 193 VAL A O 1
ATOM 1519 N N . GLN A 1 194 ? 2.136 2.081 -7.097 1.00 94.56 194 GLN A N 1
ATOM 1520 C CA . GLN A 1 194 ? 1.134 1.044 -6.841 1.00 94.56 194 GLN A CA 1
ATOM 1521 C C . GLN A 1 194 ? -0.302 1.583 -6.927 1.00 94.56 194 GLN A C 1
ATOM 1523 O O . GLN A 1 194 ? -1.183 0.874 -7.423 1.00 94.56 194 GLN A O 1
ATOM 1528 N N . MET A 1 195 ? -0.553 2.812 -6.461 1.00 94.06 195 MET A N 1
ATOM 1529 C CA . MET A 1 195 ? -1.863 3.467 -6.553 1.00 94.06 195 MET A CA 1
ATOM 1530 C C . MET A 1 195 ? -2.226 3.759 -8.011 1.00 94.06 195 MET A C 1
ATOM 1532 O O . MET A 1 195 ? -3.306 3.355 -8.444 1.00 94.06 195 MET A O 1
ATOM 1536 N N . GLU A 1 196 ? -1.304 4.349 -8.783 1.00 91.19 196 GLU A N 1
ATOM 1537 C CA . GLU A 1 196 ? -1.470 4.569 -10.229 1.00 91.19 196 GLU A CA 1
ATOM 1538 C C . GLU A 1 196 ? -1.772 3.249 -10.944 1.00 91.19 196 GLU A C 1
ATOM 1540 O O . GLU A 1 196 ? -2.787 3.127 -11.627 1.00 91.19 196 GLU A O 1
ATOM 1545 N N . SER A 1 197 ? -0.972 2.212 -10.678 1.00 89.81 197 SER A N 1
ATOM 1546 C CA . SER A 1 197 ? -1.177 0.869 -11.236 1.00 89.81 197 SER A CA 1
ATOM 1547 C C . SER A 1 197 ? -2.541 0.270 -10.878 1.00 89.81 197 SER A C 1
ATOM 1549 O O . SER A 1 197 ? -3.150 -0.427 -11.691 1.00 89.81 197 SER A O 1
ATOM 1551 N N . SER A 1 198 ? -3.033 0.516 -9.660 1.00 89.88 198 SER A N 1
ATOM 1552 C CA . SER A 1 198 ? -4.325 0.006 -9.187 1.00 89.88 198 SER A CA 1
ATOM 1553 C C . SER A 1 198 ? -5.505 0.712 -9.858 1.00 89.88 198 SER A C 1
ATOM 1555 O O . SER A 1 198 ? -6.497 0.054 -10.174 1.00 89.88 198 SER A O 1
ATOM 1557 N N . LEU A 1 199 ? -5.381 2.017 -10.116 1.00 86.56 199 LEU A N 1
ATOM 1558 C CA . LEU A 1 199 ? -6.367 2.816 -10.847 1.00 86.56 199 LEU A CA 1
ATOM 1559 C C . LEU A 1 199 ? -6.387 2.479 -12.342 1.00 86.56 199 LEU A C 1
ATOM 1561 O O . LEU A 1 199 ? -7.455 2.285 -12.929 1.00 86.56 199 LEU A O 1
ATOM 1565 N N . THR A 1 200 ? -5.214 2.377 -12.974 1.00 78.25 200 THR A N 1
ATOM 1566 C CA . THR A 1 200 ? -5.085 2.156 -14.424 1.00 78.25 200 THR A CA 1
ATOM 1567 C C . THR A 1 200 ? -5.344 0.712 -14.840 1.00 78.25 200 THR A C 1
ATOM 1569 O O . THR A 1 200 ? -5.735 0.466 -15.986 1.00 78.25 200 THR A O 1
ATOM 1572 N N . CYS A 1 201 ? -5.255 -0.251 -13.914 1.00 66.62 201 CYS A N 1
ATOM 1573 C CA . CYS A 1 201 ? -5.684 -1.637 -14.117 1.00 66.62 201 CYS A CA 1
ATOM 1574 C C . CYS A 1 201 ? -7.213 -1.800 -14.172 1.00 66.62 201 CYS A C 1
ATOM 1576 O O . CYS A 1 201 ? -7.794 -2.680 -13.526 1.00 66.62 201 CYS A O 1
ATOM 1578 N N . ARG A 1 202 ? -7.893 -1.022 -15.022 1.00 59.72 202 ARG A N 1
ATOM 1579 C CA . ARG A 1 202 ? -9.248 -1.358 -15.462 1.00 59.72 202 ARG A CA 1
ATOM 1580 C C . ARG A 1 202 ? -9.152 -2.662 -16.248 1.00 59.72 202 ARG A C 1
ATOM 1582 O O . ARG A 1 202 ? -8.691 -2.693 -17.391 1.00 59.72 202 ARG A O 1
ATOM 1589 N N . LYS A 1 203 ? -9.590 -3.771 -15.647 1.00 51.09 203 LYS A N 1
ATOM 1590 C CA . LYS A 1 203 ? -9.870 -4.997 -16.400 1.00 51.09 203 LYS A CA 1
ATOM 1591 C C . LYS A 1 203 ? -10.883 -4.630 -17.483 1.00 51.09 203 LYS A C 1
ATOM 1593 O O . LYS A 1 203 ? -12.068 -4.522 -17.195 1.00 51.09 203 LYS A O 1
ATOM 1598 N N . ARG A 1 204 ? -10.442 -4.478 -18.735 1.00 43.41 204 ARG A N 1
ATOM 1599 C CA . ARG A 1 204 ? -11.342 -4.568 -19.888 1.00 43.41 204 ARG A CA 1
ATOM 1600 C C . ARG A 1 204 ? -11.856 -6.003 -19.947 1.00 43.41 204 ARG A C 1
ATOM 1602 O O . ARG A 1 204 ? -11.303 -6.844 -20.649 1.00 43.41 204 ARG A O 1
ATOM 1609 N N . LYS A 1 205 ? -12.904 -6.307 -19.189 1.00 45.25 205 LYS A N 1
ATOM 1610 C CA . LYS A 1 205 ? -13.824 -7.358 -19.602 1.00 45.25 205 LYS A CA 1
ATOM 1611 C C . LYS A 1 205 ? -14.651 -6.759 -20.728 1.00 45.25 205 LYS A C 1
ATOM 1613 O O . LYS A 1 205 ? -15.278 -5.725 -20.549 1.00 45.25 205 LYS A O 1
ATOM 1618 N N . ALA A 1 206 ? -14.632 -7.396 -21.891 1.00 40.38 206 ALA A N 1
ATOM 1619 C CA . ALA A 1 206 ? -15.265 -6.896 -23.109 1.00 40.38 206 ALA A CA 1
ATOM 1620 C C . ALA A 1 206 ? -16.803 -6.723 -23.028 1.00 40.38 206 ALA A C 1
ATOM 1622 O O . ALA A 1 206 ? -17.395 -6.285 -24.007 1.00 40.38 206 ALA A O 1
ATOM 1623 N N . ASN A 1 207 ? -17.448 -7.051 -21.898 1.00 38.75 207 ASN A N 1
ATOM 1624 C CA . ASN A 1 207 ? -18.897 -7.255 -21.808 1.00 38.75 207 ASN A CA 1
ATOM 1625 C C . ASN A 1 207 ? -19.590 -6.590 -20.597 1.00 38.75 207 ASN A C 1
ATOM 1627 O O . ASN A 1 207 ? -20.747 -6.911 -20.345 1.00 38.75 207 ASN A O 1
ATOM 1631 N N . GLU A 1 208 ? -18.943 -5.712 -19.828 1.00 47.22 208 GLU A N 1
ATOM 1632 C CA . GLU A 1 208 ? -19.604 -5.048 -18.688 1.00 47.22 208 GLU A CA 1
ATOM 1633 C C . GLU A 1 208 ? -19.937 -3.594 -19.075 1.00 47.22 208 GLU A C 1
ATOM 1635 O O . GLU A 1 208 ? -19.067 -2.730 -19.153 1.00 47.22 208 GLU A O 1
ATOM 1640 N N . ILE A 1 209 ? -21.212 -3.393 -19.431 1.00 45.34 209 ILE A N 1
ATOM 1641 C CA . ILE A 1 209 ? -21.917 -2.103 -19.477 1.00 45.34 209 ILE A CA 1
ATOM 1642 C C . ILE A 1 209 ? -21.818 -1.485 -18.078 1.00 45.34 209 ILE A C 1
ATOM 1644 O O . ILE A 1 209 ? -22.088 -2.211 -17.126 1.00 45.34 209 ILE A O 1
ATOM 1648 N N . ASP A 1 210 ? -21.424 -0.206 -17.998 1.00 44.25 210 ASP A N 1
ATOM 1649 C CA . ASP A 1 210 ? -21.418 0.675 -16.813 1.00 44.25 210 ASP A CA 1
ATOM 1650 C C . ASP A 1 210 ? -21.656 -0.037 -15.477 1.00 44.25 210 ASP A C 1
ATOM 1652 O O . ASP A 1 210 ? -22.775 -0.102 -14.966 1.00 44.25 210 ASP A O 1
ATOM 1656 N N . ASP A 1 211 ? -20.582 -0.569 -14.897 1.00 40.59 211 ASP A N 1
ATOM 1657 C CA . ASP A 1 211 ? -20.604 -0.947 -13.491 1.00 40.59 211 ASP A CA 1
ATOM 1658 C C . ASP A 1 211 ? -20.359 0.344 -12.696 1.00 40.59 211 ASP A C 1
ATOM 1660 O O . ASP A 1 211 ? -19.239 0.857 -12.649 1.00 40.59 211 ASP A O 1
ATOM 1664 N N . GLU A 1 212 ? -21.437 0.875 -12.114 1.00 41.25 212 GLU A N 1
ATOM 1665 C CA . GLU A 1 212 ? -21.620 2.148 -11.383 1.00 41.25 212 GLU A CA 1
ATOM 166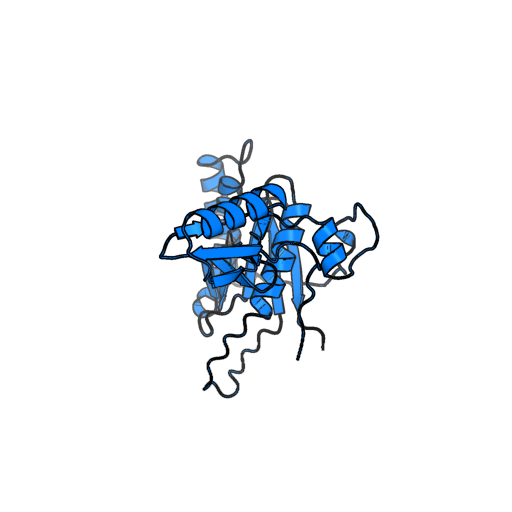6 C C . GLU A 1 212 ? -20.687 2.370 -10.166 1.00 41.25 212 GLU A C 1
ATOM 1668 O O . GLU A 1 212 ? -20.911 3.241 -9.329 1.00 41.25 212 GLU A O 1
ATOM 1673 N N . CYS A 1 213 ? -19.619 1.588 -10.036 1.00 43.09 213 CYS A N 1
ATOM 1674 C CA . CYS A 1 213 ? -18.573 1.771 -9.042 1.00 43.09 213 CYS A CA 1
ATOM 1675 C C . CYS A 1 213 ? -17.249 2.068 -9.754 1.00 43.09 213 CYS A C 1
ATOM 1677 O O . CYS A 1 213 ? -16.261 1.334 -9.611 1.00 43.09 213 CYS A O 1
ATOM 1679 N N . ASP A 1 214 ? -17.239 3.143 -10.551 1.00 54.03 214 ASP A N 1
ATOM 1680 C CA . ASP A 1 214 ? -16.005 3.790 -10.992 1.00 54.03 214 ASP A CA 1
ATOM 1681 C C . ASP A 1 214 ? -15.346 4.407 -9.754 1.00 54.03 214 ASP A C 1
ATOM 1683 O O . ASP A 1 214 ? -15.675 5.484 -9.269 1.00 54.03 214 ASP A O 1
ATOM 1687 N N . MET A 1 215 ? -14.484 3.606 -9.126 1.00 61.41 215 MET A N 1
ATOM 1688 C CA . MET A 1 215 ? -13.590 4.092 -8.093 1.00 61.41 215 MET A CA 1
ATOM 1689 C C . MET A 1 215 ? -12.530 4.909 -8.821 1.00 61.41 215 MET A C 1
ATOM 1691 O O . MET A 1 215 ? -11.477 4.385 -9.177 1.00 61.41 215 MET A O 1
ATOM 1695 N N . ASP A 1 216 ? -12.816 6.190 -9.029 1.00 80.50 216 ASP A N 1
ATOM 1696 C CA . ASP A 1 216 ? -11.890 7.156 -9.636 1.00 80.50 216 ASP A CA 1
ATOM 1697 C C . ASP A 1 216 ? -10.749 7.543 -8.687 1.00 80.50 216 ASP A C 1
ATOM 1699 O O . ASP A 1 216 ? -9.982 8.467 -8.952 1.00 80.50 216 ASP A O 1
ATOM 1703 N N . LYS A 1 217 ? -10.664 6.844 -7.551 1.00 89.44 217 LYS A N 1
ATOM 1704 C CA . LYS A 1 217 ? -9.791 7.145 -6.434 1.00 89.44 217 LYS A CA 1
ATOM 1705 C C . LYS A 1 217 ? -9.305 5.879 -5.744 1.00 89.44 217 LYS A C 1
ATOM 1707 O O . LYS A 1 217 ? -10.089 4.968 -5.466 1.00 89.44 217 LYS A O 1
ATOM 1712 N N . VAL A 1 218 ? -8.022 5.869 -5.402 1.00 93.62 218 VAL A N 1
ATOM 1713 C CA . VAL A 1 218 ? -7.396 4.878 -4.522 1.00 93.62 218 VAL A CA 1
ATOM 1714 C C . VAL A 1 218 ? -6.686 5.614 -3.395 1.00 93.62 218 VAL A C 1
ATOM 1716 O O . VAL A 1 218 ? -6.030 6.631 -3.613 1.00 93.62 218 VAL A O 1
ATOM 1719 N N . TRP A 1 219 ? -6.823 5.086 -2.182 1.00 95.12 219 TRP A N 1
ATOM 1720 C CA . TRP A 1 219 ? -6.151 5.612 -0.999 1.00 95.12 219 TRP A CA 1
ATOM 1721 C C . TRP A 1 219 ? -4.849 4.858 -0.721 1.00 95.12 219 TRP A C 1
ATOM 1723 O O . TRP A 1 219 ? -4.806 3.631 -0.794 1.00 95.12 219 TRP A O 1
ATOM 1733 N N . GLY A 1 220 ? -3.798 5.575 -0.352 1.00 96.31 220 GLY A N 1
ATOM 1734 C CA . GLY A 1 220 ? -2.525 5.006 0.080 1.00 96.31 220 GLY A CA 1
ATOM 1735 C C . GLY A 1 220 ? -2.273 5.288 1.553 1.00 96.31 220 GLY A C 1
ATOM 1736 O O . GLY A 1 220 ? -2.605 6.359 2.060 1.00 96.31 220 GLY A O 1
ATOM 1737 N N . ILE A 1 221 ? -1.673 4.328 2.246 1.00 97.69 221 ILE A N 1
ATOM 1738 C CA . ILE A 1 221 ? -1.171 4.505 3.605 1.00 97.69 221 ILE A CA 1
ATOM 1739 C C . ILE A 1 221 ? 0.286 4.067 3.635 1.00 97.69 221 ILE A C 1
ATOM 1741 O O . ILE A 1 221 ? 0.593 2.936 3.270 1.00 97.69 221 ILE A O 1
ATOM 1745 N N . VAL A 1 222 ? 1.167 4.925 4.145 1.00 97.81 222 VAL A N 1
ATOM 1746 C CA . VAL A 1 222 ? 2.540 4.546 4.495 1.00 97.81 222 VAL A CA 1
ATOM 1747 C C . VAL A 1 222 ? 2.706 4.694 5.997 1.00 97.81 222 VAL A C 1
ATOM 1749 O O . VAL A 1 222 ? 2.439 5.762 6.554 1.00 97.81 222 VAL A O 1
ATOM 1752 N N . THR A 1 223 ? 3.100 3.626 6.684 1.00 97.00 223 THR A N 1
ATOM 1753 C CA . THR A 1 223 ? 3.110 3.631 8.151 1.00 97.00 223 THR A CA 1
ATOM 1754 C C . THR A 1 223 ? 4.192 2.752 8.753 1.00 97.00 223 THR A C 1
ATOM 1756 O O . THR A 1 223 ? 4.584 1.742 8.187 1.00 97.00 223 THR A O 1
ATOM 1759 N N . ASP A 1 224 ? 4.628 3.101 9.957 1.00 94.50 224 ASP A N 1
ATOM 1760 C CA . ASP A 1 224 ? 5.444 2.239 10.810 1.00 94.50 224 ASP A CA 1
ATOM 1761 C C . ASP A 1 224 ? 4.660 1.741 12.045 1.00 94.50 224 ASP A C 1
ATOM 1763 O O . ASP A 1 224 ? 5.255 1.299 13.032 1.00 94.50 224 ASP A O 1
ATOM 1767 N N . ALA A 1 225 ? 3.327 1.827 11.973 1.00 92.69 225 ALA A N 1
ATOM 1768 C CA . ALA A 1 225 ? 2.327 1.658 13.027 1.00 92.69 225 ALA A CA 1
ATOM 1769 C C . ALA A 1 225 ? 2.258 2.770 14.093 1.00 92.69 225 ALA A C 1
ATOM 1771 O O . ALA A 1 225 ? 1.275 2.821 14.837 1.00 92.69 225 ALA A O 1
ATOM 1772 N N . GLU A 1 226 ? 3.229 3.685 14.153 1.00 90.56 226 GLU A N 1
ATOM 1773 C CA . GLU A 1 226 ? 3.216 4.850 15.053 1.00 90.56 226 GLU A CA 1
ATOM 1774 C C . GLU A 1 226 ? 2.908 6.141 14.285 1.00 90.56 226 GLU A C 1
ATOM 1776 O O . GLU A 1 226 ? 2.048 6.928 14.681 1.00 90.56 226 GLU A O 1
ATOM 1781 N N . LYS A 1 227 ? 3.577 6.332 13.149 1.00 93.69 227 LYS A N 1
ATOM 1782 C CA . LYS A 1 227 ? 3.377 7.416 12.189 1.00 93.69 227 LYS A CA 1
ATOM 1783 C C . LYS A 1 227 ? 2.593 6.901 10.993 1.00 93.69 227 LYS A C 1
ATOM 1785 O O . LYS A 1 227 ? 2.810 5.782 10.530 1.00 93.69 227 LYS A O 1
ATOM 1790 N N . TRP A 1 228 ? 1.690 7.731 10.489 1.00 94.81 228 TRP A N 1
ATOM 1791 C CA . TRP A 1 228 ? 0.790 7.393 9.393 1.00 94.81 228 TRP A CA 1
ATOM 1792 C C . TRP A 1 228 ? 0.777 8.540 8.389 1.00 94.81 228 TRP A C 1
ATOM 1794 O O . TRP A 1 228 ? 0.438 9.668 8.741 1.00 94.81 228 TRP A O 1
ATOM 1804 N N . TYR A 1 229 ? 1.146 8.236 7.150 1.00 95.19 229 TYR A N 1
ATOM 1805 C CA . TYR A 1 229 ? 1.016 9.123 6.003 1.00 95.19 229 TYR A CA 1
ATOM 1806 C C . TYR A 1 229 ? -0.145 8.625 5.159 1.00 95.19 229 TYR A C 1
ATOM 1808 O O . TYR A 1 229 ? -0.178 7.453 4.787 1.00 95.19 229 TYR A O 1
ATOM 1816 N N . PHE A 1 230 ? -1.094 9.510 4.881 1.00 95.38 230 PHE A N 1
ATOM 1817 C CA . PHE A 1 230 ? -2.233 9.220 4.022 1.00 95.38 230 PHE A CA 1
ATOM 1818 C C . PHE A 1 230 ? -1.992 9.858 2.665 1.00 95.38 230 PHE A C 1
ATOM 1820 O O . PHE A 1 230 ? -1.542 10.999 2.586 1.00 95.38 230 PHE A O 1
ATOM 1827 N N . MET A 1 231 ? -2.296 9.113 1.615 1.00 95.19 231 MET A N 1
ATOM 1828 C CA . MET A 1 231 ? -2.145 9.531 0.233 1.00 95.19 231 MET A CA 1
ATOM 1829 C C . MET A 1 231 ? -3.463 9.312 -0.494 1.00 95.19 231 MET A C 1
ATOM 1831 O O . MET A 1 231 ? -4.208 8.375 -0.196 1.00 95.19 231 MET A O 1
ATOM 1835 N N . GLU A 1 232 ? -3.734 10.171 -1.460 1.00 93.81 232 GLU A N 1
ATOM 1836 C CA . GLU A 1 232 ? -4.877 10.069 -2.350 1.00 93.81 232 GLU A CA 1
ATOM 1837 C C . GLU A 1 232 ? -4.354 10.085 -3.781 1.00 93.81 232 GLU A C 1
ATOM 1839 O O . GLU A 1 232 ? -3.505 10.907 -4.121 1.00 93.81 232 GLU A O 1
ATOM 1844 N N . CYS A 1 233 ? -4.840 9.168 -4.609 1.00 92.06 233 CYS A N 1
ATOM 1845 C CA . CYS A 1 233 ? -4.562 9.157 -6.034 1.00 92.06 233 CYS A CA 1
ATOM 1846 C C . CYS A 1 233 ? -5.892 9.136 -6.778 1.00 92.06 233 CYS A C 1
ATOM 1848 O O . CYS A 1 233 ? -6.762 8.323 -6.453 1.00 92.06 233 CYS A O 1
ATOM 1850 N N . THR A 1 234 ? -6.046 10.027 -7.753 1.00 89.56 234 THR A N 1
ATOM 1851 C CA . THR A 1 234 ? -7.221 10.138 -8.620 1.00 89.56 234 THR A CA 1
ATOM 1852 C C . THR A 1 234 ? -6.795 10.182 -10.078 1.00 89.56 234 THR A C 1
ATOM 1854 O O . THR A 1 234 ? -5.647 10.502 -10.377 1.00 89.56 234 THR A O 1
ATOM 1857 N N . PHE A 1 235 ? -7.711 9.874 -10.994 1.00 79.88 235 PHE A N 1
ATOM 1858 C CA . PHE A 1 235 ? -7.518 10.270 -12.388 1.00 79.88 235 PHE A CA 1
ATOM 1859 C C . PHE A 1 235 ? -7.636 11.791 -12.523 1.00 79.88 235 PHE A C 1
ATOM 1861 O O . PHE A 1 235 ? -8.486 12.394 -11.867 1.00 79.88 235 PHE A O 1
ATOM 1868 N N . ASP A 1 236 ? -6.800 12.388 -13.372 1.00 68.00 236 ASP A N 1
ATOM 1869 C CA . ASP A 1 236 ? -7.009 13.762 -13.827 1.00 68.00 236 ASP A CA 1
ATOM 1870 C C . ASP A 1 236 ? -8.303 13.822 -14.654 1.00 68.00 236 ASP A C 1
ATOM 1872 O O . ASP A 1 236 ? -8.544 12.943 -15.493 1.00 68.00 236 ASP A O 1
ATOM 1876 N N . GLU A 1 237 ? -9.137 14.829 -14.381 1.00 52.97 237 GLU A N 1
ATOM 1877 C CA . GLU A 1 237 ? -10.369 15.125 -15.134 1.00 52.97 237 GLU A CA 1
ATOM 1878 C C . GLU A 1 237 ? -10.088 15.571 -16.580 1.00 52.97 237 GLU A C 1
ATOM 1880 O O . GLU A 1 237 ? -9.134 16.353 -16.808 1.00 52.97 237 GLU A O 1
#

Organism: NCBI:txid658196

pLDDT: mean 86.42, std 14.6, range [38.75, 98.25]

Radius of gyration: 22.72 Å; chains: 1; bounding box: 53×43×65 Å

Foldseek 3Di:
DDDQFDPPPQDFFKWKDFPNDIAGDPDPVSVVVVCVVCVVVVNNDMDIDGDPAFAALLPFFLQNLCVRVVLDPDSDDDPPSDDDDDDDDDDQPDPLSVVLVVVLVVVVVVCCVVPNPPPDDQVSLLSLVCSVVVSVCVVVVVFWDKDAQCWFQAPNHIGTFRIFIATPVPRATQETEDAHQPPLRSVVSSQVVRQVRSLPPPPPPVDDDDPVPNCQKHWYWYYNSVDIDIDIDGDDD